Protein AF-A0A0D2GP56-F1 (afdb_monomer)

Foldseek 3Di:
DDDPPDDPALLSVLVCLVVCVVPQFQDDAAAEDLAQDDDGVLVPDDDPPAWDPAQVQVVARPVDGDPPAPDRTHHSVVVSVRSVCSCVVVVVVVRYDYSWAWPDWDADPVVRWIWIWIARNPPRDIDIDIDDSDPVLVVLLCVLAVVLVVVLVVVLVVCLVVVHAEEAEHEAALLLVDPDGSCVSNSVSRVNRVVSQVVCCVVCVVSNYHGYYDHDADDDDPVCPVVCVVCVVVSVVSDPPD

Structure (mmCIF, N/CA/C/O backbone):
data_AF-A0A0D2GP56-F1
#
_entry.id   AF-A0A0D2GP56-F1
#
loop_
_atom_site.group_PDB
_atom_site.id
_atom_site.type_symbol
_atom_site.label_atom_id
_atom_site.label_alt_id
_atom_site.label_comp_id
_atom_site.label_asym_id
_atom_site.label_entity_id
_atom_site.label_seq_id
_atom_site.pdbx_PDB_ins_code
_atom_site.Cartn_x
_atom_site.Cartn_y
_atom_site.Cartn_z
_atom_site.occupancy
_atom_site.B_iso_or_equiv
_atom_site.auth_seq_id
_atom_site.auth_comp_id
_atom_site.auth_asym_id
_atom_site.auth_atom_id
_atom_site.pdbx_PDB_model_num
ATOM 1 N N . MET A 1 1 ? 11.843 -16.436 23.671 1.00 28.09 1 MET A N 1
ATOM 2 C CA . MET A 1 1 ? 11.036 -15.350 23.069 1.00 28.09 1 MET A CA 1
ATOM 3 C C . MET A 1 1 ? 9.665 -15.404 23.720 1.00 28.09 1 MET A C 1
ATOM 5 O O . MET A 1 1 ? 9.132 -16.506 23.758 1.00 28.09 1 MET A O 1
ATOM 9 N N . PRO A 1 2 ? 9.115 -14.322 24.295 1.00 29.70 2 PRO A N 1
ATOM 10 C CA . PRO A 1 2 ? 7.799 -14.408 24.909 1.00 29.70 2 PRO A CA 1
ATOM 11 C C . PRO A 1 2 ? 6.740 -14.492 23.806 1.00 29.70 2 PRO A C 1
ATOM 13 O O . PRO A 1 2 ? 6.667 -13.637 22.922 1.00 29.70 2 PRO A O 1
ATOM 16 N N . SER A 1 3 ? 5.971 -15.575 23.844 1.00 27.36 3 SER A N 1
ATOM 17 C CA . SER A 1 3 ? 4.807 -15.851 23.011 1.00 27.36 3 SER A CA 1
ATOM 18 C C . SER A 1 3 ? 3.703 -14.849 23.337 1.00 27.36 3 SER A C 1
ATOM 20 O O . SER A 1 3 ? 2.938 -15.027 24.281 1.00 27.36 3 SER A O 1
ATOM 22 N N . HIS A 1 4 ? 3.634 -13.762 22.574 1.00 34.56 4 HIS A N 1
ATOM 23 C CA . HIS A 1 4 ? 2.462 -12.899 22.578 1.00 34.56 4 HIS A CA 1
ATOM 24 C C . HIS A 1 4 ? 1.396 -13.529 21.679 1.00 34.56 4 HIS A C 1
ATOM 26 O O . HIS A 1 4 ? 1.319 -13.219 20.491 1.00 34.56 4 HIS A O 1
ATOM 32 N N . GLU A 1 5 ? 0.568 -14.402 22.254 1.00 30.02 5 GLU A N 1
ATOM 33 C CA . GLU A 1 5 ? -0.792 -14.630 21.758 1.00 30.02 5 GLU A CA 1
ATOM 34 C C . GLU A 1 5 ? -1.580 -13.330 21.975 1.00 30.02 5 GLU A C 1
ATOM 36 O O . GLU A 1 5 ? -2.266 -13.129 22.972 1.00 30.02 5 GLU A O 1
ATOM 41 N N . GLY A 1 6 ? -1.365 -12.369 21.077 1.00 32.97 6 GLY A N 1
ATOM 42 C CA . GLY A 1 6 ? -2.080 -11.105 21.068 1.00 32.97 6 GLY A CA 1
ATOM 43 C C . GLY A 1 6 ? -3.513 -11.342 20.618 1.00 32.97 6 GLY A C 1
ATOM 44 O O . GLY A 1 6 ? -3.751 -11.593 19.442 1.00 32.97 6 GLY A O 1
ATOM 45 N N . ASP A 1 7 ? -4.425 -11.302 21.583 1.00 38.75 7 ASP A N 1
ATOM 46 C CA . ASP A 1 7 ? -5.810 -10.843 21.492 1.00 38.75 7 ASP A CA 1
ATOM 47 C C . ASP A 1 7 ? -6.376 -10.748 20.056 1.00 38.75 7 ASP A C 1
ATOM 49 O O . ASP A 1 7 ? -6.151 -9.774 19.338 1.00 38.75 7 ASP A O 1
ATOM 53 N N . ARG A 1 8 ? -7.123 -11.773 19.620 1.00 41.16 8 ARG A N 1
ATOM 54 C CA . ARG A 1 8 ? -7.714 -11.872 18.264 1.00 41.16 8 ARG A CA 1
ATOM 55 C C . ARG A 1 8 ? -8.893 -10.909 18.028 1.00 41.16 8 ARG A C 1
ATOM 57 O O . ARG A 1 8 ? -9.586 -11.020 17.019 1.00 41.16 8 ARG A O 1
ATOM 64 N N . GLY A 1 9 ? -9.143 -9.996 18.966 1.00 55.16 9 GLY A N 1
ATOM 65 C CA . GLY A 1 9 ? -10.153 -8.946 18.881 1.00 55.16 9 GLY A CA 1
ATOM 66 C C . GLY A 1 9 ? -9.618 -7.619 18.329 1.00 55.16 9 GLY A C 1
ATOM 67 O O . GLY A 1 9 ? -8.500 -7.502 17.826 1.00 55.16 9 GLY A O 1
ATOM 68 N N . TRP A 1 10 ? -10.428 -6.566 18.456 1.00 64.56 10 TRP A N 1
ATOM 69 C CA . TRP A 1 10 ? -10.090 -5.222 17.971 1.00 64.56 10 TRP A CA 1
ATOM 70 C C . TRP A 1 10 ? -8.810 -4.641 18.585 1.00 64.56 10 TRP A C 1
ATOM 72 O O . TRP A 1 10 ? -8.088 -3.920 17.896 1.00 64.56 10 TRP A O 1
ATOM 82 N N . GLY A 1 11 ? -8.482 -4.997 19.831 1.00 59.31 11 GLY A N 1
ATOM 83 C CA . GLY A 1 11 ? -7.228 -4.593 20.470 1.00 59.31 11 GLY A CA 1
ATOM 84 C C . GLY A 1 11 ? -5.990 -5.060 19.696 1.00 59.31 11 GLY A C 1
ATOM 85 O O . GLY A 1 11 ? -5.085 -4.261 19.436 1.00 59.31 11 GLY A O 1
ATOM 86 N N . GLY A 1 12 ? -5.983 -6.315 19.233 1.00 58.59 12 GLY A N 1
ATOM 87 C CA . GLY A 1 12 ? -4.917 -6.866 18.394 1.00 58.59 12 GLY A CA 1
ATOM 88 C C . GLY A 1 12 ? -4.842 -6.208 17.018 1.00 58.59 12 GLY A C 1
ATOM 89 O O . GLY A 1 12 ? -3.758 -5.800 16.592 1.00 58.59 12 GLY A O 1
ATOM 90 N N . ASN A 1 13 ? -5.986 -6.012 16.353 1.00 63.66 13 ASN A N 1
ATOM 91 C CA . ASN A 1 13 ? -6.044 -5.366 15.034 1.00 63.66 13 ASN A CA 1
ATOM 92 C C . ASN A 1 13 ? -5.519 -3.922 15.068 1.00 63.66 13 ASN A C 1
ATOM 94 O O . ASN A 1 13 ? -4.758 -3.512 14.186 1.00 63.66 13 ASN A O 1
ATOM 98 N N . LEU A 1 14 ? -5.870 -3.149 16.101 1.00 73.44 14 LEU A N 1
ATOM 99 C CA . LEU A 1 14 ? -5.406 -1.768 16.269 1.00 73.44 14 LEU A CA 1
ATOM 100 C C . LEU A 1 14 ? -3.918 -1.700 16.618 1.00 73.44 14 LEU A C 1
ATOM 102 O O . LEU A 1 14 ? -3.185 -0.875 16.061 1.00 73.44 14 LEU A O 1
ATOM 106 N N . TRP A 1 15 ? -3.452 -2.593 17.496 1.00 66.00 15 TRP A N 1
ATOM 107 C CA . TRP A 1 15 ? -2.034 -2.706 17.826 1.00 66.00 15 TRP A CA 1
ATOM 108 C C . TRP A 1 15 ? -1.200 -3.048 16.589 1.00 66.00 15 TRP A C 1
ATOM 110 O O . TRP A 1 15 ? -0.193 -2.381 16.321 1.00 66.00 15 TRP A O 1
ATOM 120 N N . TYR A 1 16 ? -1.639 -4.043 15.810 1.00 65.25 16 TYR A N 1
ATOM 121 C CA . TYR A 1 16 ? -0.946 -4.471 14.601 1.00 65.25 16 TYR A CA 1
ATOM 122 C C . TYR A 1 16 ? -0.943 -3.362 13.555 1.00 65.25 16 TYR A C 1
ATOM 124 O O . TYR A 1 16 ? 0.128 -3.004 13.077 1.00 65.25 16 TYR A O 1
ATOM 132 N N . SER A 1 17 ? -2.090 -2.732 13.285 1.00 71.12 17 SER A N 1
ATOM 133 C CA . SER A 1 17 ? -2.201 -1.620 12.330 1.00 71.12 17 SER A CA 1
ATOM 134 C C . SER A 1 17 ? -1.214 -0.496 12.657 1.00 71.12 17 SER A C 1
ATOM 136 O O . SER A 1 17 ? -0.417 -0.089 11.812 1.00 71.12 17 SER A O 1
ATOM 138 N N . ARG A 1 18 ? -1.170 -0.039 13.917 1.00 75.81 18 ARG A N 1
ATOM 139 C CA . ARG A 1 18 ? -0.240 1.019 14.346 1.00 75.81 18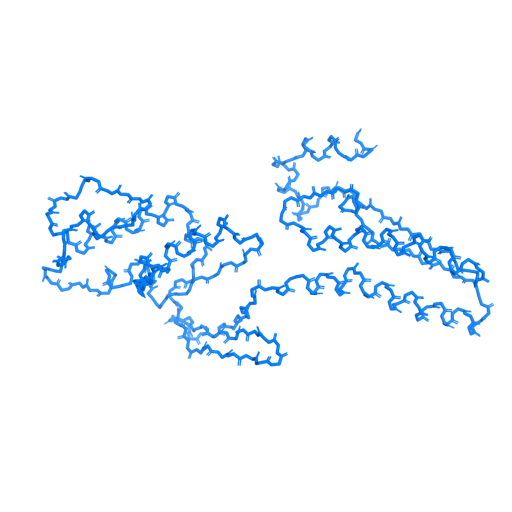 ARG A CA 1
ATOM 140 C C . ARG A 1 18 ? 1.226 0.585 14.255 1.00 75.81 18 ARG A C 1
ATOM 142 O O . ARG A 1 18 ? 2.081 1.384 13.867 1.00 75.81 18 ARG A O 1
ATOM 149 N N . ARG A 1 19 ? 1.549 -0.648 14.654 1.00 71.75 19 ARG A N 1
ATOM 150 C CA . ARG A 1 19 ? 2.929 -1.161 14.635 1.00 71.75 19 ARG A CA 1
ATOM 151 C C . ARG A 1 19 ? 3.423 -1.398 13.212 1.00 71.75 19 ARG A C 1
ATOM 153 O O . ARG A 1 19 ? 4.552 -1.016 12.913 1.00 71.75 19 ARG A O 1
ATOM 160 N N . ALA A 1 20 ? 2.591 -1.992 12.363 1.00 64.69 20 ALA A N 1
ATOM 161 C CA . ALA A 1 20 ? 2.876 -2.276 10.965 1.00 64.69 20 ALA A CA 1
ATOM 162 C C . ALA A 1 20 ? 3.120 -0.973 10.196 1.00 64.69 20 ALA A C 1
ATOM 164 O O . ALA A 1 20 ? 4.189 -0.817 9.617 1.00 64.69 20 ALA A O 1
ATOM 165 N N . LEU A 1 21 ? 2.241 0.028 10.339 1.00 66.88 21 LEU A N 1
ATOM 166 C CA . LEU A 1 21 ? 2.421 1.353 9.724 1.00 66.88 21 LEU A CA 1
ATOM 167 C C . LEU A 1 21 ? 3.707 2.075 10.164 1.00 66.88 21 LEU A C 1
ATOM 169 O O . LEU A 1 21 ? 4.235 2.904 9.428 1.00 66.88 21 LEU A O 1
ATOM 173 N N . ARG A 1 22 ? 4.227 1.790 11.366 1.00 66.06 22 ARG A N 1
ATOM 174 C CA . ARG A 1 22 ? 5.477 2.391 11.865 1.00 66.06 22 ARG A CA 1
ATOM 175 C C . ARG A 1 22 ? 6.743 1.636 11.469 1.00 66.06 22 ARG A C 1
ATOM 177 O O . ARG A 1 22 ? 7.818 2.226 11.528 1.00 66.06 22 ARG A O 1
ATOM 184 N N . ARG A 1 23 ? 6.648 0.339 11.173 1.00 61.16 23 ARG A N 1
ATOM 185 C CA . ARG A 1 23 ? 7.818 -0.541 10.998 1.00 61.16 23 ARG A CA 1
ATOM 186 C C . ARG A 1 23 ? 7.967 -1.091 9.588 1.00 61.16 23 ARG A C 1
ATOM 188 O O . ARG A 1 23 ? 9.084 -1.412 9.203 1.00 61.16 23 ARG A O 1
ATOM 195 N N . ILE A 1 24 ? 6.874 -1.190 8.840 1.00 63.06 24 ILE A N 1
ATOM 196 C CA . ILE A 1 24 ? 6.860 -1.684 7.468 1.00 63.06 24 ILE A CA 1
ATOM 197 C C . ILE A 1 24 ? 6.793 -0.467 6.550 1.00 63.06 24 ILE A C 1
ATOM 199 O O . ILE A 1 24 ? 5.785 0.235 6.476 1.00 63.06 24 ILE A O 1
ATOM 203 N N . LEU A 1 25 ? 7.911 -0.182 5.886 1.00 55.31 25 LEU A N 1
ATOM 204 C CA . LEU A 1 25 ? 7.982 0.876 4.885 1.00 55.31 25 LEU A CA 1
ATOM 205 C C . LEU A 1 25 ? 7.172 0.443 3.654 1.00 55.31 25 LEU A C 1
ATOM 207 O O . LEU A 1 25 ? 7.334 -0.677 3.187 1.00 55.31 25 LEU A O 1
ATOM 211 N N . ASN A 1 26 ? 6.353 1.346 3.103 1.00 60.09 26 ASN A N 1
ATOM 212 C CA . ASN A 1 26 ? 5.503 1.112 1.919 1.00 60.09 26 ASN A CA 1
ATOM 213 C C . ASN A 1 26 ? 4.342 0.118 2.101 1.00 60.09 26 ASN A C 1
ATOM 215 O O . ASN A 1 26 ? 3.918 -0.501 1.128 1.00 60.09 26 ASN A O 1
ATOM 219 N N . LEU A 1 27 ? 3.802 -0.010 3.314 1.00 71.19 27 LEU A N 1
ATOM 220 C CA . LEU A 1 27 ? 2.623 -0.837 3.562 1.00 71.19 27 LEU A CA 1
ATOM 221 C C . LEU A 1 27 ? 1.343 -0.174 3.031 1.00 71.19 27 LEU A C 1
ATOM 223 O O . LEU A 1 27 ? 0.993 0.932 3.446 1.00 71.19 27 LEU A O 1
ATOM 227 N N . ASP A 1 28 ? 0.627 -0.887 2.168 1.00 75.44 28 ASP A N 1
ATOM 228 C CA . ASP A 1 28 ? -0.763 -0.600 1.817 1.00 75.44 28 ASP A CA 1
ATOM 229 C C . ASP A 1 28 ? -1.660 -1.423 2.753 1.00 75.44 28 ASP A C 1
ATOM 231 O O . ASP A 1 28 ? -1.655 -2.652 2.696 1.00 75.44 28 ASP A O 1
ATOM 235 N N . LEU A 1 29 ? -2.335 -0.765 3.699 1.00 83.94 29 LEU A N 1
ATOM 236 C CA . LEU A 1 29 ? -3.087 -1.436 4.762 1.00 83.94 29 LEU A CA 1
ATOM 237 C C . LEU A 1 29 ? -4.589 -1.284 4.539 1.00 83.94 29 LEU A C 1
ATOM 239 O O . LEU A 1 29 ? -5.104 -0.167 4.490 1.00 83.94 29 LEU A O 1
ATOM 243 N N . VAL A 1 30 ? -5.294 -2.414 4.524 1.00 89.00 30 VAL A N 1
ATOM 244 C CA . VAL A 1 30 ? -6.757 -2.469 4.577 1.00 89.00 30 VAL A CA 1
ATOM 245 C C . VAL A 1 30 ? -7.181 -3.419 5.694 1.00 89.00 30 VAL A C 1
ATOM 247 O O . VAL A 1 30 ? -6.675 -4.534 5.799 1.00 89.00 30 VAL A O 1
ATOM 250 N N . VAL A 1 31 ? -8.110 -2.971 6.535 1.00 90.50 31 VAL A N 1
ATOM 251 C CA . VAL A 1 31 ? -8.706 -3.728 7.639 1.00 90.50 31 VAL A CA 1
ATOM 252 C C . VAL A 1 31 ? -10.192 -3.899 7.351 1.00 90.50 31 VAL A C 1
ATOM 254 O O . VAL A 1 31 ? -10.900 -2.909 7.181 1.00 90.50 31 VAL A O 1
ATOM 257 N N . TYR A 1 32 ? -10.668 -5.139 7.314 1.00 92.25 32 TYR A N 1
ATOM 258 C CA . TYR A 1 32 ? -12.077 -5.468 7.097 1.00 92.25 32 TYR A CA 1
ATOM 259 C C . TYR A 1 32 ? -12.765 -5.835 8.413 1.00 92.25 32 TYR A C 1
ATOM 261 O O . TYR A 1 32 ? -12.191 -6.562 9.223 1.00 92.25 32 TYR A O 1
ATOM 269 N N . ASP A 1 33 ? -13.998 -5.369 8.608 1.00 93.06 33 ASP A N 1
ATOM 270 C CA . ASP A 1 33 ? -14.884 -5.842 9.677 1.00 93.06 33 ASP A CA 1
ATOM 271 C C . ASP A 1 33 ? -16.340 -5.854 9.192 1.00 93.06 33 ASP A C 1
ATOM 273 O O . ASP A 1 33 ? -16.791 -4.919 8.523 1.00 93.06 33 ASP A O 1
ATOM 277 N N . LYS A 1 34 ? -17.085 -6.911 9.544 1.00 94.94 34 LYS A N 1
ATOM 278 C CA . LYS A 1 34 ? -18.502 -7.070 9.178 1.00 94.94 34 LYS A CA 1
ATOM 279 C C . LYS A 1 34 ? -19.386 -5.996 9.818 1.00 94.94 34 LYS A C 1
ATOM 281 O O . LYS A 1 34 ? -20.452 -5.691 9.288 1.00 94.94 34 LYS A O 1
ATOM 286 N N . ASN A 1 35 ? -18.971 -5.460 10.963 1.00 93.81 35 ASN A N 1
ATOM 287 C CA . ASN A 1 35 ? -19.721 -4.472 11.715 1.00 93.81 35 ASN A CA 1
ATOM 288 C C . ASN A 1 35 ? -19.610 -3.102 11.035 1.00 93.81 35 ASN A C 1
ATOM 290 O O . ASN A 1 35 ? -18.552 -2.761 10.503 1.00 93.81 35 ASN A O 1
ATOM 294 N N . PRO A 1 36 ? -20.673 -2.280 11.057 1.00 94.06 36 PRO A N 1
ATOM 295 C CA . PRO A 1 36 ? -20.647 -0.945 10.458 1.00 94.06 36 PRO A CA 1
ATOM 296 C C . PRO A 1 36 ? -19.831 0.065 11.283 1.00 94.06 36 PRO A C 1
ATOM 298 O O . PRO A 1 36 ? -19.614 1.192 10.840 1.00 94.06 36 PRO A O 1
ATOM 301 N N . GLU A 1 37 ? -19.380 -0.319 12.479 1.00 93.06 37 GLU A N 1
ATOM 302 C CA . GLU A 1 37 ? -18.617 0.520 13.397 1.00 93.06 37 GLU A CA 1
ATOM 303 C C . GLU A 1 37 ? -17.510 -0.294 14.087 1.00 93.06 37 GLU A C 1
ATOM 305 O O . GLU A 1 37 ? -17.586 -1.519 14.190 1.00 93.06 37 GLU A O 1
ATOM 310 N N . VAL A 1 38 ? -16.469 0.397 14.552 1.00 91.31 38 VAL A N 1
ATOM 311 C CA . VAL A 1 38 ? -15.352 -0.198 15.287 1.00 91.31 38 VAL A CA 1
ATOM 312 C C . VAL A 1 38 ? -15.802 -0.718 16.652 1.00 91.31 38 VAL A C 1
ATOM 314 O O . VAL A 1 38 ? -16.701 -0.150 17.270 1.00 91.31 38 VAL A O 1
ATOM 317 N N . GLY A 1 39 ? -15.140 -1.766 17.151 1.00 86.38 39 GLY A N 1
ATOM 318 C CA . GLY A 1 39 ? -15.316 -2.257 18.525 1.00 86.38 39 GLY A CA 1
ATOM 319 C C . GLY A 1 39 ? -15.510 -3.766 18.661 1.00 86.38 39 GLY A C 1
ATOM 320 O O . GLY A 1 39 ? -15.274 -4.308 19.741 1.00 86.38 39 GLY A O 1
ATOM 321 N N . GLY A 1 40 ? -15.903 -4.458 17.587 1.00 88.81 40 GLY A N 1
ATOM 322 C CA . GLY A 1 40 ? -16.028 -5.922 17.540 1.00 88.81 40 GLY A CA 1
ATOM 323 C C . GLY A 1 40 ? -16.924 -6.463 18.639 1.00 88.81 40 GLY A C 1
ATOM 324 O O . GLY A 1 40 ? -18.093 -6.111 18.703 1.00 88.81 40 GLY A O 1
ATOM 325 N N . THR A 1 41 ? -16.377 -7.262 19.553 1.00 86.88 41 THR A N 1
ATOM 326 C CA . THR A 1 41 ? -17.110 -7.778 20.720 1.00 86.88 41 THR A CA 1
ATOM 327 C C . THR A 1 41 ? -17.806 -6.670 21.514 1.00 86.88 41 THR A C 1
ATOM 329 O O . THR A 1 41 ? -18.958 -6.834 21.907 1.00 86.88 41 THR A O 1
ATOM 332 N N . TRP A 1 42 ? -17.151 -5.520 21.698 1.00 91.12 42 TRP A N 1
ATOM 333 C CA . TRP A 1 42 ? -17.718 -4.360 22.397 1.00 91.12 42 TRP A CA 1
ATOM 334 C C . TRP A 1 42 ? -18.676 -3.546 21.528 1.00 91.12 42 TRP A C 1
ATOM 336 O O . TRP A 1 42 ? -19.356 -2.656 22.029 1.00 91.12 42 TRP A O 1
ATOM 346 N N . TYR A 1 43 ? -18.755 -3.833 20.229 1.00 90.44 43 TYR A N 1
ATOM 347 C CA . TYR A 1 43 ? -19.813 -3.345 19.351 1.00 90.44 43 TYR A CA 1
ATOM 348 C C . TYR A 1 43 ? -21.035 -4.284 19.341 1.00 90.44 43 TYR A C 1
ATOM 350 O O . TYR A 1 43 ? -22.167 -3.813 19.400 1.00 90.44 43 TYR A O 1
ATOM 358 N N . GLU A 1 44 ? -20.817 -5.599 19.289 1.00 90.44 44 GLU A N 1
ATOM 359 C CA . GLU A 1 44 ? -21.882 -6.600 19.134 1.00 90.44 44 GLU A CA 1
ATOM 360 C C . GLU A 1 44 ? -22.654 -6.863 20.433 1.00 90.44 44 GLU A C 1
ATOM 362 O O . GLU A 1 44 ? -23.875 -7.017 20.410 1.00 90.44 44 GLU A O 1
ATOM 367 N N . ASN A 1 45 ? -21.974 -6.893 21.581 1.00 89.69 45 ASN A N 1
ATOM 368 C CA . ASN A 1 45 ? -22.625 -7.217 22.847 1.00 89.69 45 ASN A CA 1
ATOM 369 C C . ASN A 1 45 ? -23.319 -5.986 23.442 1.00 89.69 45 ASN A C 1
ATOM 371 O O . ASN A 1 45 ? -22.679 -4.988 23.773 1.00 89.69 45 ASN A O 1
ATOM 375 N N . ARG A 1 46 ? -24.648 -6.065 23.563 1.00 90.19 46 ARG A N 1
ATOM 376 C CA . ARG A 1 46 ? -25.530 -4.998 24.078 1.00 90.19 46 ARG A CA 1
ATOM 377 C C . ARG A 1 46 ? -26.480 -5.475 25.177 1.00 90.19 46 ARG A C 1
ATOM 379 O O . ARG A 1 46 ? -27.456 -4.798 25.487 1.00 90.19 46 ARG A O 1
ATOM 386 N N . TYR A 1 47 ? -26.239 -6.660 25.737 1.00 90.19 47 TYR A N 1
ATOM 387 C CA . TYR A 1 47 ? -27.065 -7.167 26.827 1.00 90.19 47 TYR A CA 1
ATOM 388 C C . TYR A 1 47 ? -26.806 -6.367 28.119 1.00 90.19 47 TYR A C 1
ATOM 390 O O . TYR A 1 47 ? -25.683 -5.909 28.335 1.00 90.19 47 TYR A O 1
ATOM 398 N N . PRO A 1 48 ? -27.813 -6.184 28.992 1.00 93.75 48 PRO A N 1
ATOM 399 C CA . PRO A 1 48 ? -27.649 -5.406 30.217 1.00 93.75 48 PRO A CA 1
ATOM 400 C C . PRO A 1 48 ? -26.531 -5.943 31.121 1.00 93.75 48 PRO A C 1
ATOM 402 O O . PRO A 1 48 ? -26.459 -7.144 31.374 1.00 93.75 48 PRO A O 1
ATOM 405 N N . GLY A 1 49 ? -25.687 -5.045 31.638 1.00 90.00 49 GLY A N 1
ATOM 406 C CA . GLY A 1 49 ? -24.617 -5.384 32.586 1.00 90.00 49 GLY A CA 1
ATOM 407 C C . GLY A 1 49 ? -23.325 -5.912 31.957 1.00 90.00 49 GLY A C 1
ATOM 408 O O . GLY A 1 49 ? -22.465 -6.407 32.681 1.00 90.00 49 GLY A O 1
ATOM 409 N N . VAL A 1 50 ? -23.169 -5.821 30.634 1.00 92.88 50 VAL A N 1
ATOM 410 C CA . VAL A 1 50 ? -21.920 -6.183 29.955 1.00 92.88 50 VAL A CA 1
ATOM 411 C C . VAL A 1 50 ? -20.746 -5.311 30.439 1.00 92.88 50 VAL A C 1
ATOM 413 O O . VAL A 1 50 ? -20.802 -4.082 30.423 1.00 92.88 50 VAL A O 1
ATOM 416 N N . ALA A 1 51 ? -19.674 -5.964 30.884 1.00 92.12 51 ALA A N 1
ATOM 417 C CA . ALA A 1 51 ? -18.460 -5.338 31.401 1.00 92.12 51 ALA A CA 1
ATOM 418 C C . ALA A 1 51 ? -17.257 -6.271 31.195 1.00 92.12 51 ALA A C 1
ATOM 420 O O . ALA A 1 51 ? -17.433 -7.456 30.897 1.00 92.12 51 ALA A O 1
ATOM 421 N N . CYS A 1 52 ? -16.036 -5.751 31.340 1.00 86.75 52 CYS A N 1
ATOM 422 C CA . CYS A 1 52 ? -14.848 -6.604 31.394 1.00 86.75 52 CYS A CA 1
ATOM 423 C C . CYS A 1 52 ? -14.786 -7.397 32.710 1.00 86.75 52 CYS A C 1
ATOM 425 O O . CYS A 1 52 ? -15.311 -6.975 33.736 1.00 86.75 52 CYS A O 1
ATOM 427 N N . ASP A 1 53 ? -14.121 -8.547 32.681 1.00 88.19 53 ASP A N 1
ATOM 428 C CA . ASP A 1 53 ? -13.949 -9.462 33.817 1.00 88.19 53 ASP A CA 1
ATOM 429 C C . ASP A 1 53 ? -12.583 -9.324 34.513 1.00 88.19 53 ASP A C 1
ATOM 431 O O . ASP A 1 53 ? -12.350 -9.904 35.573 1.00 88.19 53 ASP A O 1
ATOM 435 N N . ILE A 1 54 ? -11.686 -8.517 33.945 1.00 84.19 54 ILE A N 1
ATOM 436 C CA . ILE A 1 54 ? -10.407 -8.128 34.540 1.00 84.19 54 ILE A CA 1
ATOM 437 C C . ILE A 1 54 ? -10.392 -6.619 34.828 1.00 84.19 54 ILE A C 1
ATOM 439 O O . ILE A 1 54 ? -11.193 -5.881 34.246 1.00 84.19 54 ILE A O 1
ATOM 443 N N . PRO A 1 55 ? -9.482 -6.123 35.689 1.00 90.12 55 PRO A N 1
ATOM 444 C CA . PRO A 1 55 ? -9.402 -4.696 35.974 1.00 90.12 55 PRO A CA 1
ATOM 445 C C . PRO A 1 55 ? -9.208 -3.885 34.684 1.00 90.12 55 PRO A C 1
ATOM 447 O O . PRO A 1 55 ? -8.298 -4.167 33.904 1.00 90.12 55 PRO A O 1
ATOM 450 N N . ALA A 1 56 ? -9.999 -2.833 34.473 1.00 89.25 56 ALA A N 1
ATOM 451 C CA . ALA A 1 56 ? -9.954 -2.024 33.248 1.00 89.25 56 ALA A CA 1
ATOM 452 C C . ALA A 1 56 ? -8.548 -1.450 32.958 1.00 89.25 56 ALA A C 1
ATOM 454 O O . ALA A 1 56 ? -8.113 -1.342 31.815 1.00 89.25 56 ALA A O 1
ATOM 455 N N . HIS A 1 57 ? -7.774 -1.205 34.019 1.00 87.94 57 HIS A N 1
ATOM 456 C CA . HIS A 1 57 ? -6.387 -0.739 33.980 1.00 87.94 57 HIS A CA 1
ATOM 457 C C . HIS A 1 57 ? -5.411 -1.732 33.322 1.00 87.94 57 HIS A C 1
ATOM 459 O O . HIS A 1 57 ? -4.308 -1.344 32.933 1.00 87.94 57 HIS A O 1
ATOM 465 N N . VAL A 1 58 ? -5.792 -3.004 33.191 1.00 87.00 58 VAL A N 1
ATOM 466 C CA . VAL A 1 58 ? -5.035 -4.023 32.447 1.00 87.00 58 VAL A CA 1
ATOM 467 C C . VAL A 1 58 ? -5.761 -4.492 31.182 1.00 87.00 58 VAL A C 1
ATOM 469 O O . VAL A 1 58 ? -5.137 -5.121 30.335 1.00 87.00 58 VAL A O 1
ATOM 472 N N . TYR A 1 59 ? -7.033 -4.122 30.999 1.00 85.19 59 TYR A N 1
ATOM 473 C CA . TYR A 1 59 ? -7.822 -4.366 29.785 1.00 85.19 59 TYR A CA 1
ATOM 474 C C . TYR A 1 59 ? -7.681 -3.227 28.756 1.00 85.19 59 TYR A C 1
ATOM 476 O O . TYR A 1 59 ? -8.641 -2.756 28.152 1.00 85.19 59 TYR A O 1
ATOM 484 N N . GLN A 1 60 ? -6.462 -2.730 28.575 1.00 87.44 60 GLN A N 1
ATOM 485 C CA . GLN A 1 60 ? -6.185 -1.569 27.735 1.00 87.44 60 GLN A CA 1
ATOM 486 C C . GLN A 1 60 ? -4.925 -1.770 26.903 1.00 87.44 60 GLN A C 1
ATOM 488 O O . GLN A 1 60 ? -4.064 -2.594 27.216 1.00 87.44 60 GLN A O 1
ATOM 493 N N . ALA A 1 61 ? -4.786 -0.999 25.829 1.00 84.62 61 ALA A N 1
ATOM 494 C CA . ALA A 1 61 ? -3.590 -1.029 25.011 1.00 84.62 61 ALA A CA 1
ATOM 495 C C . ALA A 1 61 ? -2.382 -0.525 25.813 1.00 84.62 61 ALA A C 1
ATOM 497 O O . ALA A 1 61 ? -2.357 0.604 26.298 1.00 84.62 61 ALA A O 1
ATOM 498 N N . SER A 1 62 ? -1.317 -1.327 25.860 1.00 83.56 62 SER A N 1
ATOM 499 C CA . SER A 1 62 ? -0.077 -0.991 26.579 1.00 83.56 62 SER A CA 1
ATOM 500 C C . SER A 1 62 ? 0.612 0.293 26.099 1.00 83.56 62 SER A C 1
ATOM 502 O O . SER A 1 62 ? 1.452 0.846 26.803 1.00 83.56 62 SER A O 1
ATOM 504 N N . PHE A 1 63 ? 0.277 0.773 24.899 1.00 83.81 63 PHE A N 1
ATOM 505 C CA . PHE A 1 63 ? 0.805 2.014 24.330 1.00 83.81 63 PHE A CA 1
ATOM 506 C C . PHE A 1 63 ? -0.122 3.224 24.503 1.00 83.81 63 PHE A C 1
ATOM 508 O O . PHE A 1 63 ? 0.265 4.320 24.103 1.00 83.81 63 PHE A O 1
ATOM 515 N N . GLU A 1 64 ? -1.332 3.028 25.024 1.00 89.12 64 GLU A N 1
ATOM 516 C CA . GLU A 1 64 ? -2.322 4.081 25.244 1.00 89.12 64 GLU A CA 1
ATOM 517 C C . GLU A 1 64 ? -3.070 3.821 26.563 1.00 89.12 64 GLU A C 1
ATOM 519 O O . GLU A 1 64 ? -4.247 3.461 26.548 1.00 89.12 64 GLU A O 1
ATOM 524 N N . PRO A 1 65 ? -2.390 3.930 27.715 1.00 90.38 65 PRO A N 1
ATOM 525 C CA . PRO A 1 65 ? -3.038 3.734 29.002 1.00 90.38 65 PRO A CA 1
ATOM 526 C C . PRO A 1 65 ? -4.071 4.839 29.264 1.00 90.38 65 PRO A C 1
ATOM 528 O O . PRO A 1 65 ? -3.815 6.021 29.041 1.00 90.38 65 PRO A O 1
ATOM 531 N N . ASN A 1 66 ? -5.222 4.440 29.783 1.00 91.00 66 ASN A N 1
ATOM 532 C CA . ASN A 1 66 ? -6.281 5.276 30.313 1.00 91.00 66 ASN A CA 1
ATOM 533 C C . ASN A 1 66 ? -6.293 5.155 31.847 1.00 91.00 66 ASN A C 1
ATOM 535 O O . ASN A 1 66 ? -6.392 4.060 32.401 1.00 91.00 66 ASN A O 1
ATOM 539 N N . SER A 1 67 ? -6.164 6.287 32.537 1.00 90.81 67 SER A N 1
ATOM 540 C CA . SER A 1 67 ? -6.239 6.384 34.002 1.00 90.81 67 SER A CA 1
ATOM 541 C C . SER A 1 67 ? -7.626 6.772 34.510 1.00 90.81 67 SER A C 1
ATOM 543 O O . SER A 1 67 ? -7.834 6.838 35.715 1.00 90.81 67 SER A O 1
ATOM 545 N N . ASN A 1 68 ? -8.555 7.080 33.605 1.00 93.31 68 ASN A N 1
ATOM 546 C CA . ASN A 1 68 ? -9.843 7.689 33.926 1.00 93.31 68 ASN A CA 1
ATOM 547 C C . ASN A 1 68 ? -10.999 6.688 33.820 1.00 93.31 68 ASN A C 1
ATOM 549 O O . ASN A 1 68 ? -12.120 7.092 33.526 1.00 93.31 68 ASN A O 1
ATOM 553 N N . TRP A 1 69 ? -10.724 5.395 34.019 1.00 95.12 69 TRP A N 1
ATOM 554 C CA . TRP A 1 69 ? -11.770 4.378 34.056 1.00 95.12 69 TRP A CA 1
ATOM 555 C C . TRP A 1 69 ? -12.750 4.671 35.195 1.00 95.12 69 TRP A C 1
ATOM 557 O O . TRP A 1 69 ? -12.337 4.855 36.342 1.00 95.12 69 TRP A O 1
ATOM 567 N N . SER A 1 70 ? -14.043 4.705 34.887 1.00 95.31 70 SER A N 1
ATOM 568 C CA . SER A 1 70 ? -15.100 5.059 35.837 1.00 95.31 70 SER A CA 1
ATOM 569 C C . SER A 1 70 ? -15.306 3.996 36.918 1.00 95.31 70 SER A C 1
ATOM 571 O O . SER A 1 70 ? -15.739 4.308 38.029 1.00 95.31 70 SER A O 1
ATOM 573 N N . GLN A 1 71 ? -14.979 2.739 36.602 1.00 92.88 71 GLN A N 1
ATOM 574 C CA . GLN A 1 71 ? -15.100 1.588 37.490 1.00 92.88 71 GLN A CA 1
ATOM 575 C C . GLN A 1 71 ? -13.907 0.639 37.349 1.00 92.88 71 GLN A C 1
ATOM 577 O O . GLN A 1 71 ? -13.173 0.656 36.361 1.00 92.88 71 GLN A O 1
ATOM 582 N N . PHE A 1 72 ? -13.730 -0.228 38.350 1.00 91.25 72 PHE A N 1
ATOM 583 C CA . PHE A 1 72 ? -12.693 -1.260 38.320 1.00 91.25 72 PHE A CA 1
ATOM 584 C C . PHE A 1 72 ? -12.926 -2.265 37.181 1.00 91.25 72 PHE A C 1
ATOM 586 O O . PHE A 1 72 ? -11.976 -2.622 36.488 1.00 91.25 72 PHE A O 1
ATOM 593 N N . TYR A 1 73 ? -14.187 -2.644 36.954 1.00 93.06 73 TYR A N 1
ATOM 594 C CA . TYR A 1 73 ? -14.652 -3.410 35.799 1.00 93.06 73 TYR A CA 1
ATOM 595 C C . TYR A 1 73 ? -15.465 -2.473 34.901 1.00 93.06 73 TYR A C 1
ATOM 597 O O . TYR A 1 73 ? -16.600 -2.130 35.226 1.00 93.06 73 TYR A O 1
ATOM 605 N N . ALA A 1 74 ? -14.855 -1.988 33.821 1.00 93.25 74 ALA A N 1
ATOM 606 C CA . ALA A 1 74 ? -15.474 -1.008 32.934 1.00 93.25 74 ALA A CA 1
ATOM 607 C C . ALA A 1 74 ? -16.572 -1.647 32.067 1.00 93.25 74 ALA A C 1
ATOM 609 O O . ALA A 1 74 ? -16.475 -2.815 31.679 1.00 93.25 74 ALA A O 1
ATOM 610 N N . SER A 1 75 ? -17.610 -0.868 31.758 1.00 94.56 75 SER A N 1
ATOM 611 C CA . SER A 1 75 ? -18.737 -1.298 30.920 1.00 94.56 75 SER A CA 1
ATOM 612 C C . SER A 1 75 ? -18.361 -1.400 29.439 1.00 94.56 75 SER A C 1
ATOM 614 O O . SER A 1 75 ? -17.326 -0.880 29.007 1.00 94.56 75 SER A O 1
ATOM 616 N N . GLU A 1 76 ? -19.226 -2.017 28.623 1.00 93.50 76 GLU A N 1
ATOM 617 C CA . GLU A 1 76 ? -19.013 -2.051 27.170 1.00 93.50 76 GLU A CA 1
ATOM 618 C C . GLU A 1 76 ? -18.923 -0.662 26.561 1.00 93.50 76 GLU A C 1
ATOM 620 O O . GLU A 1 76 ? -18.098 -0.452 25.680 1.00 93.50 76 GLU A O 1
ATOM 625 N N . ALA A 1 77 ? -19.755 0.274 27.021 1.00 93.38 77 ALA A N 1
ATOM 626 C CA . ALA A 1 77 ? -19.837 1.611 26.458 1.00 93.38 77 ALA A CA 1
ATOM 627 C C . ALA A 1 77 ? -18.522 2.363 26.674 1.00 93.38 77 ALA A C 1
ATOM 629 O O . ALA A 1 77 ? -18.012 3.009 25.758 1.00 93.38 77 ALA A O 1
ATOM 630 N N . GLU A 1 78 ? -17.945 2.226 27.868 1.00 95.12 78 GLU A N 1
ATOM 631 C CA . GLU A 1 78 ? -16.685 2.868 28.221 1.00 95.12 78 GLU A CA 1
ATOM 632 C C . GLU A 1 78 ? -15.502 2.248 27.466 1.00 95.12 78 GLU A C 1
ATOM 634 O O . GLU A 1 78 ? -14.673 2.962 26.900 1.00 95.12 78 GLU A O 1
ATOM 639 N N . ILE A 1 79 ? -15.452 0.915 27.377 1.00 92.62 79 ILE A N 1
ATOM 640 C CA . ILE A 1 79 ? -14.403 0.207 26.632 1.00 92.62 79 ILE A CA 1
ATOM 641 C C . ILE A 1 79 ? -14.513 0.477 25.126 1.00 92.62 79 ILE A C 1
ATOM 643 O O . ILE A 1 79 ? -13.504 0.674 24.444 1.00 92.62 79 ILE A O 1
ATOM 647 N N . LEU A 1 80 ? -15.732 0.506 24.589 1.00 92.88 80 LEU A N 1
ATOM 648 C CA . LEU A 1 80 ? -15.986 0.842 23.195 1.00 92.88 80 LEU A CA 1
ATOM 649 C C . LEU A 1 80 ? -15.497 2.255 22.876 1.00 92.88 80 LEU A C 1
ATOM 651 O O . LEU A 1 80 ? -14.842 2.443 21.848 1.00 92.88 80 LEU A O 1
ATOM 655 N N . GLU A 1 81 ? -15.779 3.231 23.744 1.00 94.88 81 GLU A N 1
ATOM 656 C CA . GLU A 1 81 ? -15.278 4.590 23.537 1.00 94.88 81 GLU A CA 1
ATOM 657 C C . GLU A 1 81 ? -13.761 4.685 23.636 1.00 94.88 81 GLU A C 1
ATOM 659 O O . GLU A 1 81 ? -13.128 5.352 22.820 1.00 94.88 81 GLU A O 1
ATOM 664 N N . TYR A 1 82 ? -13.141 3.952 24.557 1.00 93.94 82 TYR A N 1
ATOM 665 C CA . TYR A 1 82 ? -11.686 3.875 24.622 1.00 93.94 82 TYR A CA 1
ATOM 666 C C . TYR A 1 82 ? -11.068 3.434 23.278 1.00 93.94 82 TYR A C 1
ATOM 668 O O . TYR A 1 82 ? -10.154 4.085 22.755 1.00 93.94 82 TYR A O 1
ATOM 676 N N . TRP A 1 83 ? -11.604 2.378 22.656 1.00 91.31 83 TRP A N 1
ATOM 677 C CA . TRP A 1 83 ? -11.113 1.905 21.357 1.00 91.31 83 TRP A CA 1
ATOM 678 C C . TRP A 1 83 ? -11.411 2.876 20.211 1.00 91.31 83 TRP A C 1
ATOM 680 O O . TRP A 1 83 ? -10.542 3.100 19.361 1.00 91.31 83 TRP A O 1
ATOM 690 N N . LYS A 1 84 ? -12.596 3.498 20.190 1.00 93.56 84 LYS A N 1
ATOM 691 C CA . LYS A 1 84 ? -12.931 4.560 19.225 1.00 93.56 84 LYS A CA 1
ATOM 692 C C . LYS A 1 84 ? -11.987 5.753 19.344 1.00 93.56 84 LYS A C 1
ATOM 694 O O . LYS A 1 84 ? -11.502 6.248 18.324 1.00 93.56 84 LYS A O 1
ATOM 699 N N . GLY A 1 85 ? -11.654 6.153 20.569 1.00 93.62 85 GLY A N 1
ATOM 700 C CA . GLY A 1 85 ? -10.682 7.200 20.862 1.00 93.62 85 GLY A CA 1
ATOM 701 C C . GLY A 1 85 ? -9.307 6.899 20.267 1.00 93.62 85 GLY A C 1
ATOM 702 O O . GLY A 1 85 ? -8.711 7.766 19.629 1.00 93.62 85 GLY A O 1
ATOM 703 N N . ILE A 1 86 ? -8.826 5.656 20.372 1.00 92.88 86 ILE A N 1
ATOM 704 C CA . ILE A 1 86 ? -7.571 5.220 19.731 1.00 92.88 86 ILE A CA 1
ATOM 705 C C . ILE A 1 86 ? -7.661 5.327 18.206 1.00 92.88 86 ILE A C 1
ATOM 707 O O . ILE A 1 86 ? -6.749 5.863 17.570 1.00 92.88 86 ILE A O 1
ATOM 711 N N . VAL A 1 87 ? -8.749 4.833 17.607 1.00 92.50 87 VAL A N 1
ATOM 712 C CA . VAL A 1 87 ? -8.959 4.892 16.151 1.00 92.50 87 VAL A CA 1
ATOM 713 C C . VAL A 1 87 ? -8.920 6.331 15.646 1.00 92.50 87 VAL A C 1
ATOM 715 O O . VAL A 1 87 ? -8.260 6.599 14.639 1.00 92.50 87 VAL A O 1
ATOM 718 N N . ALA A 1 88 ? -9.585 7.247 16.351 1.00 93.31 88 ALA A N 1
ATOM 719 C CA . ALA A 1 88 ? -9.601 8.666 16.024 1.00 93.31 88 ALA A CA 1
ATOM 720 C C . ALA A 1 88 ? -8.220 9.312 16.223 1.00 93.31 88 ALA A C 1
ATOM 722 O O . ALA A 1 88 ? -7.694 9.936 15.304 1.00 93.31 88 ALA A O 1
ATOM 723 N N . LYS A 1 89 ? -7.587 9.103 17.386 1.00 92.50 89 LYS A N 1
ATOM 724 C CA . LYS A 1 89 ? -6.293 9.704 17.755 1.00 92.50 89 LYS A CA 1
ATOM 725 C C . LYS A 1 89 ? -5.180 9.375 16.761 1.00 92.50 89 LYS A C 1
ATOM 727 O O . LYS A 1 89 ? -4.336 10.221 16.476 1.00 92.50 89 LYS A O 1
ATOM 732 N N . TYR A 1 90 ? -5.157 8.144 16.257 1.00 87.44 90 TYR A N 1
ATOM 733 C CA . TYR A 1 90 ? -4.137 7.680 15.315 1.00 87.44 90 TYR A CA 1
ATOM 734 C C . TYR A 1 90 ? -4.592 7.723 13.850 1.00 87.44 90 TYR A C 1
ATOM 736 O O . TYR A 1 90 ? -3.852 7.260 12.979 1.00 87.44 90 TYR A O 1
ATOM 744 N N . ASP A 1 91 ? -5.777 8.281 13.577 1.00 89.12 91 ASP A N 1
ATOM 745 C CA . ASP A 1 91 ? -6.372 8.378 12.242 1.00 89.12 91 ASP A CA 1
ATOM 746 C C . ASP A 1 91 ? -6.301 7.025 11.503 1.00 89.12 91 ASP A C 1
ATOM 748 O O . ASP A 1 91 ? -5.731 6.885 10.415 1.00 89.12 91 ASP A O 1
ATOM 752 N N . LEU A 1 92 ? -6.791 5.979 12.182 1.00 89.88 92 LEU A N 1
ATOM 753 C CA . LEU A 1 92 ? -6.781 4.597 11.685 1.00 89.88 92 LEU A CA 1
ATOM 754 C C . LEU A 1 92 ? -8.026 4.272 10.857 1.00 89.88 92 LEU A C 1
ATOM 756 O O . LEU A 1 92 ? -8.004 3.329 10.068 1.00 89.88 92 LEU A O 1
ATOM 760 N N . ARG A 1 93 ? -9.094 5.069 10.995 1.00 91.75 93 ARG A N 1
ATOM 761 C CA . ARG A 1 93 ? -10.382 4.846 10.318 1.00 91.75 93 ARG A CA 1
ATOM 762 C C . ARG A 1 93 ? -10.243 4.790 8.795 1.00 91.75 93 ARG A C 1
ATOM 764 O O . ARG A 1 93 ? -10.947 4.016 8.161 1.00 91.75 93 ARG A O 1
ATOM 771 N N . ARG A 1 94 ? -9.303 5.540 8.211 1.00 89.31 94 ARG A N 1
ATOM 772 C CA . ARG A 1 94 ? -9.022 5.543 6.761 1.00 89.31 94 ARG A CA 1
ATOM 773 C C . ARG A 1 94 ? -8.564 4.197 6.191 1.00 89.31 94 ARG A C 1
ATOM 775 O O . ARG A 1 94 ? -8.696 3.986 4.993 1.00 89.31 94 ARG A O 1
ATOM 782 N N . TYR A 1 95 ? -8.024 3.311 7.027 1.00 89.50 95 TYR A N 1
ATOM 783 C CA . TYR A 1 95 ? -7.588 1.976 6.610 1.00 89.50 95 TYR A CA 1
ATOM 784 C C . TYR A 1 95 ? -8.700 0.936 6.772 1.00 89.50 95 TYR A C 1
ATOM 786 O O . TYR A 1 95 ? -8.505 -0.223 6.427 1.00 89.50 95 TYR A O 1
ATOM 794 N N . MET A 1 96 ? -9.855 1.318 7.323 1.00 92.00 96 MET A N 1
ATOM 795 C CA . MET A 1 96 ? -10.919 0.389 7.685 1.00 92.00 96 MET A CA 1
ATOM 796 C C . MET A 1 96 ? -12.039 0.404 6.650 1.00 92.00 96 MET A C 1
ATOM 798 O O . MET A 1 96 ? -12.621 1.444 6.341 1.00 92.00 96 MET A O 1
ATOM 802 N N . LYS A 1 97 ? -12.382 -0.782 6.164 1.00 93.19 97 LYS A N 1
ATOM 803 C CA . LYS A 1 97 ? -13.571 -1.075 5.371 1.00 93.19 97 LYS A CA 1
ATOM 804 C C . LYS A 1 97 ? -14.565 -1.780 6.287 1.00 93.19 97 LYS A C 1
ATOM 806 O O . LYS A 1 97 ? -14.517 -2.993 6.473 1.00 93.19 97 LYS A O 1
ATOM 811 N N . LEU A 1 98 ? -15.405 -0.974 6.927 1.00 94.56 98 LEU A N 1
ATOM 812 C CA . LEU A 1 98 ? -16.462 -1.443 7.822 1.00 94.56 98 LEU A CA 1
ATOM 813 C C . LEU A 1 98 ? -17.698 -1.862 7.026 1.00 94.56 98 LEU A C 1
ATOM 815 O O . LEU A 1 98 ? -17.882 -1.437 5.884 1.00 94.56 98 LEU A O 1
ATOM 819 N N . GLY A 1 99 ? -18.541 -2.698 7.626 1.00 95.19 99 GLY A N 1
ATOM 820 C CA . GLY A 1 99 ? -19.672 -3.306 6.929 1.00 95.19 99 GLY A CA 1
ATOM 821 C C . GLY A 1 99 ? -19.238 -4.268 5.823 1.00 95.19 99 GLY A C 1
ATOM 822 O O . GLY A 1 99 ? -19.979 -4.438 4.866 1.00 95.19 99 GLY A O 1
ATOM 823 N N . HIS A 1 100 ? -18.037 -4.843 5.915 1.00 95.94 100 HIS A N 1
ATOM 824 C CA . HIS A 1 100 ? -17.484 -5.768 4.929 1.00 95.94 100 HIS A CA 1
ATOM 825 C C . HIS A 1 100 ? -17.038 -7.055 5.620 1.00 95.94 100 HIS A C 1
ATOM 827 O O . HIS A 1 100 ? -16.125 -7.059 6.449 1.00 95.94 100 HIS A O 1
ATOM 833 N N . LYS A 1 101 ? -17.667 -8.173 5.272 1.00 95.06 101 LYS A N 1
ATOM 834 C CA . LYS A 1 101 ? -17.350 -9.483 5.834 1.00 95.06 101 LYS A CA 1
ATOM 835 C C . LYS A 1 101 ? -16.337 -10.194 4.945 1.00 95.06 101 LYS A C 1
ATOM 837 O O . LYS A 1 101 ? -16.610 -10.435 3.777 1.00 95.06 101 LYS A O 1
ATOM 842 N N . VAL A 1 102 ? -15.192 -10.594 5.495 1.00 94.88 102 VAL A N 1
ATOM 843 C CA . VAL A 1 102 ? -14.273 -11.493 4.778 1.00 94.88 102 VAL A CA 1
ATOM 844 C C . VAL A 1 102 ? -14.944 -12.860 4.621 1.00 94.88 102 VAL A C 1
ATOM 846 O O . VAL A 1 102 ? -15.321 -13.483 5.614 1.00 94.88 102 VAL A O 1
ATOM 849 N N . VAL A 1 103 ? -15.106 -13.305 3.376 1.00 96.81 103 VAL A N 1
ATOM 850 C CA . VAL A 1 103 ? -15.778 -14.568 3.017 1.00 96.81 103 VAL A CA 1
ATOM 851 C C . VAL A 1 103 ? -14.804 -15.632 2.519 1.00 96.81 103 VAL A C 1
ATOM 853 O O . VAL A 1 103 ? -15.096 -16.820 2.614 1.00 96.81 103 VAL A O 1
ATOM 856 N N . GLU A 1 104 ? -13.627 -15.229 2.037 1.00 95.69 104 GLU A N 1
ATOM 857 C CA . GLU A 1 104 ? -12.582 -16.142 1.573 1.00 95.69 104 GLU A CA 1
ATOM 858 C C . GLU A 1 104 ? -11.202 -15.538 1.849 1.00 95.69 104 GLU A C 1
ATOM 860 O O . GLU A 1 104 ? -10.984 -14.347 1.626 1.00 95.69 104 GLU A O 1
ATOM 865 N N . ALA A 1 105 ? -10.261 -16.369 2.291 1.00 94.25 105 ALA A N 1
ATOM 866 C CA . ALA A 1 105 ? -8.837 -16.062 2.302 1.00 94.25 105 ALA A CA 1
ATOM 867 C C . ALA A 1 105 ? -8.091 -17.293 1.777 1.00 94.25 105 ALA A C 1
ATOM 869 O O . ALA A 1 105 ? -8.055 -18.332 2.436 1.00 94.25 105 ALA A O 1
ATOM 870 N N . ARG A 1 106 ? -7.534 -17.189 0.571 1.00 94.06 106 ARG A N 1
ATOM 871 C CA . ARG A 1 106 ? -6.855 -18.285 -0.122 1.00 94.06 106 ARG A CA 1
ATOM 872 C C . ARG A 1 106 ? -5.409 -17.913 -0.397 1.00 94.06 106 ARG A C 1
ATOM 874 O O . ARG A 1 106 ? -5.139 -16.906 -1.044 1.00 94.06 106 ARG A O 1
ATOM 881 N N . PHE A 1 107 ? -4.485 -18.756 0.040 1.00 88.94 107 PHE A N 1
ATOM 882 C CA . PHE A 1 107 ? -3.083 -18.620 -0.329 1.00 88.94 107 PHE A CA 1
ATOM 883 C C . PHE A 1 107 ? -2.837 -19.209 -1.724 1.00 88.94 107 PHE A C 1
ATOM 885 O O . PHE A 1 107 ? -3.343 -20.283 -2.053 1.00 88.94 107 PHE A O 1
ATOM 892 N N . ASN A 1 108 ? -2.086 -18.494 -2.557 1.00 85.50 108 ASN A N 1
ATOM 893 C CA . ASN A 1 108 ? -1.564 -18.983 -3.826 1.00 85.50 108 ASN A CA 1
ATOM 894 C C . ASN A 1 108 ? -0.068 -19.252 -3.653 1.00 85.50 108 ASN A C 1
ATOM 896 O O . ASN A 1 108 ? 0.712 -18.307 -3.576 1.00 85.50 108 ASN A O 1
ATOM 900 N N . GLU A 1 109 ? 0.327 -20.525 -3.604 1.00 83.19 109 GLU A N 1
ATOM 901 C CA . GLU A 1 109 ? 1.727 -20.913 -3.385 1.00 83.19 109 GLU A CA 1
ATOM 902 C C . GLU A 1 109 ? 2.656 -20.467 -4.518 1.00 83.19 109 GLU A C 1
ATOM 904 O O . GLU A 1 109 ? 3.751 -19.982 -4.250 1.00 83.19 109 GLU A O 1
ATOM 909 N N . ALA A 1 110 ? 2.210 -20.576 -5.773 1.00 77.62 110 ALA A N 1
ATOM 910 C CA . ALA A 1 110 ? 3.028 -20.234 -6.937 1.00 77.62 110 ALA A CA 1
ATOM 911 C C . ALA A 1 110 ? 3.395 -18.744 -6.968 1.00 77.62 110 ALA A C 1
ATOM 913 O O . ALA A 1 110 ? 4.479 -18.374 -7.409 1.00 77.62 110 ALA A O 1
ATOM 914 N N . GLU A 1 111 ? 2.492 -17.897 -6.481 1.00 75.31 111 GLU A N 1
ATOM 915 C CA . GLU A 1 111 ? 2.700 -16.451 -6.404 1.00 75.31 111 GLU A CA 1
ATOM 916 C C . GLU A 1 111 ? 3.182 -15.994 -5.027 1.00 75.31 111 GLU A C 1
ATOM 918 O O . GLU A 1 111 ? 3.633 -14.865 -4.896 1.00 75.31 111 GLU A O 1
ATOM 923 N N . SER A 1 112 ? 3.092 -16.851 -4.006 1.00 77.31 112 SER A N 1
ATOM 924 C CA . SER A 1 112 ? 3.307 -16.505 -2.596 1.00 77.31 112 SER A CA 1
ATOM 925 C C . SER A 1 112 ? 2.412 -15.360 -2.090 1.00 77.31 112 SER A C 1
ATOM 927 O O . SER A 1 112 ? 2.805 -14.586 -1.219 1.00 77.31 112 SER A O 1
ATOM 929 N N . LYS A 1 113 ? 1.175 -15.278 -2.602 1.00 82.81 113 LYS A N 1
ATOM 930 C CA . LYS A 1 113 ? 0.213 -14.193 -2.318 1.00 82.81 113 LYS A CA 1
ATOM 931 C C . LYS A 1 113 ? -1.055 -14.695 -1.652 1.00 82.81 113 LYS A C 1
ATOM 933 O O . LYS A 1 113 ? -1.524 -15.801 -1.925 1.00 82.81 113 LYS A O 1
ATOM 938 N N . TRP A 1 114 ? -1.667 -13.845 -0.830 1.00 87.56 114 TRP A N 1
ATOM 939 C CA . TRP A 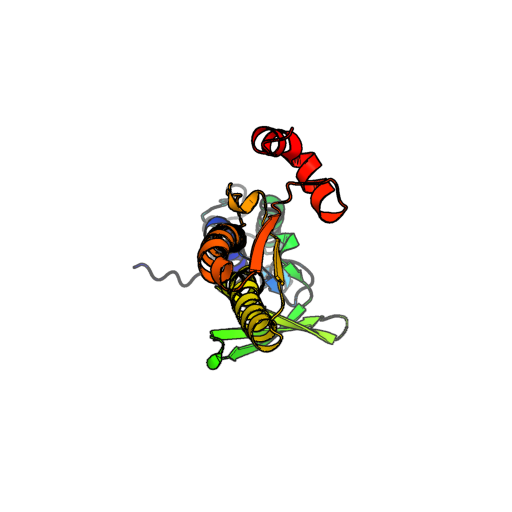1 114 ? -3.001 -14.092 -0.287 1.00 87.56 114 TRP A CA 1
ATOM 940 C C . TRP A 1 114 ? -4.067 -13.401 -1.130 1.00 87.56 114 TRP A C 1
ATOM 942 O O . TRP A 1 114 ? -4.027 -12.195 -1.341 1.00 87.56 114 TRP A O 1
ATOM 952 N N . TYR A 1 115 ? -5.067 -14.163 -1.551 1.00 91.56 115 TYR A N 1
ATOM 953 C CA . TYR A 1 115 ? -6.278 -13.673 -2.192 1.00 91.56 115 TYR A CA 1
ATOM 954 C C . TYR A 1 115 ? -7.383 -13.613 -1.146 1.00 91.56 115 TYR A C 1
ATOM 956 O O . TYR A 1 115 ? -7.792 -14.643 -0.612 1.00 91.56 115 TYR A O 1
ATOM 964 N N . VAL A 1 116 ? -7.856 -12.410 -0.839 1.00 94.12 116 VAL A N 1
ATOM 965 C CA . VAL A 1 116 ? -8.887 -12.171 0.173 1.00 94.12 116 VAL A CA 1
ATOM 966 C C . VAL A 1 116 ? -10.127 -11.619 -0.511 1.00 94.12 116 VAL A C 1
ATOM 968 O O . VAL A 1 116 ? -10.045 -10.612 -1.210 1.00 94.12 116 VAL A O 1
ATOM 971 N N . LYS A 1 117 ? -11.278 -12.259 -0.303 1.00 96.25 117 LYS A N 1
ATOM 972 C CA . LYS A 1 117 ? -12.578 -11.746 -0.742 1.00 96.25 117 LYS A CA 1
ATOM 973 C C . LYS A 1 117 ? -13.342 -11.202 0.451 1.00 96.25 117 LYS A C 1
ATOM 975 O O . LYS A 1 117 ? -13.482 -11.893 1.463 1.00 96.25 117 LYS A O 1
ATOM 980 N N . ALA A 1 118 ? -13.858 -9.990 0.311 1.00 96.00 118 ALA A N 1
ATOM 981 C CA . ALA A 1 118 ? -14.740 -9.362 1.277 1.00 96.00 118 ALA A CA 1
ATOM 982 C C . ALA A 1 118 ? -16.062 -8.991 0.604 1.00 96.00 118 ALA A C 1
ATOM 984 O O . ALA A 1 118 ? -16.073 -8.442 -0.491 1.00 96.00 118 ALA A O 1
ATOM 985 N N . GLU A 1 119 ? -17.165 -9.313 1.261 1.00 97.12 119 GLU A N 1
ATOM 986 C CA . GLU A 1 119 ? -18.524 -9.015 0.822 1.00 97.12 119 GLU A CA 1
ATOM 987 C C . GLU A 1 119 ? -19.039 -7.787 1.576 1.00 97.12 119 GLU A C 1
ATOM 989 O O . GLU A 1 119 ? -18.980 -7.756 2.809 1.00 97.12 119 GLU A O 1
ATOM 994 N N . ASP A 1 120 ? -19.530 -6.777 0.859 1.00 96.12 120 ASP A N 1
ATOM 995 C CA . ASP A 1 120 ? -20.253 -5.656 1.458 1.00 96.12 120 ASP A CA 1
ATOM 996 C C . ASP A 1 120 ? -21.578 -6.173 2.040 1.00 96.12 120 ASP A C 1
ATOM 998 O O . ASP A 1 120 ? -22.456 -6.655 1.324 1.00 96.12 120 ASP A O 1
ATOM 1002 N N . CYS A 1 121 ? -21.739 -6.052 3.357 1.00 93.81 121 CYS A N 1
ATOM 1003 C CA . CYS A 1 121 ? -22.888 -6.572 4.095 1.00 93.81 121 CYS A CA 1
ATOM 1004 C C . CYS A 1 121 ? -24.226 -5.912 3.704 1.00 93.81 121 CYS A C 1
ATOM 1006 O O . CYS A 1 121 ? -25.280 -6.396 4.114 1.00 93.81 121 CYS A O 1
ATOM 1008 N N . ARG A 1 122 ? -24.211 -4.778 2.992 1.00 93.19 122 ARG A N 1
ATOM 1009 C CA . ARG A 1 122 ? -25.412 -4.041 2.572 1.00 93.19 122 ARG A CA 1
ATOM 1010 C C . ARG A 1 122 ? -25.825 -4.377 1.148 1.00 93.19 122 ARG A C 1
ATOM 1012 O O . ARG A 1 122 ? -27.022 -4.432 0.879 1.00 93.19 122 ARG A O 1
ATOM 1019 N N . THR A 1 123 ? -24.862 -4.525 0.242 1.00 95.38 123 THR A N 1
ATOM 1020 C CA . THR A 1 123 ? -25.131 -4.723 -1.193 1.00 95.38 123 THR A CA 1
ATOM 1021 C C . THR A 1 123 ? -24.942 -6.170 -1.640 1.00 95.38 123 THR A C 1
ATOM 1023 O O . THR A 1 123 ? -25.490 -6.556 -2.669 1.00 95.38 123 THR A O 1
ATOM 1026 N N . GLY A 1 124 ? -24.191 -6.974 -0.880 1.00 93.81 124 GLY A N 1
ATOM 1027 C CA . GLY A 1 124 ? -23.750 -8.310 -1.280 1.00 93.81 124 GLY A CA 1
ATOM 1028 C C . GLY A 1 124 ? -22.642 -8.292 -2.340 1.00 93.81 124 GLY A C 1
ATOM 1029 O O . GLY A 1 124 ? -22.264 -9.345 -2.851 1.00 93.81 124 GLY A O 1
ATOM 1030 N N . GLU A 1 125 ? -22.123 -7.115 -2.707 1.00 95.88 125 GLU A N 1
ATOM 1031 C CA . GLU A 1 125 ? -21.024 -7.009 -3.665 1.00 95.88 125 GLU A CA 1
ATOM 1032 C C . GLU A 1 125 ? -19.735 -7.563 -3.060 1.00 95.88 125 GLU A C 1
ATOM 1034 O O . GLU A 1 125 ? -19.357 -7.231 -1.937 1.00 95.88 125 GLU A O 1
ATOM 1039 N N . VAL A 1 126 ? -19.032 -8.393 -3.829 1.00 95.50 126 VAL A N 1
ATOM 1040 C CA . VAL A 1 126 ? -17.772 -8.999 -3.399 1.00 95.50 126 VAL A CA 1
ATOM 1041 C C . VAL A 1 126 ? -16.605 -8.258 -4.033 1.00 95.50 126 VAL A C 1
ATOM 1043 O O . VAL A 1 126 ? -16.455 -8.227 -5.255 1.00 95.50 126 VAL A O 1
ATOM 1046 N N . VAL A 1 127 ? -15.734 -7.716 -3.189 1.00 93.56 127 VAL A N 1
ATOM 1047 C CA . VAL A 1 127 ? -14.432 -7.179 -3.583 1.00 93.56 127 VAL A CA 1
ATOM 1048 C C . VAL A 1 127 ? -13.346 -8.212 -3.309 1.00 93.56 127 VAL A C 1
ATOM 1050 O O . VAL A 1 127 ? -13.362 -8.897 -2.287 1.00 93.56 127 VAL A O 1
ATOM 1053 N N . GLN A 1 128 ? -12.388 -8.333 -4.225 1.00 92.69 128 GLN A N 1
ATOM 1054 C CA . GLN A 1 128 ? -11.213 -9.181 -4.049 1.00 92.69 128 GLN A CA 1
ATOM 1055 C C . GLN A 1 128 ? -9.963 -8.313 -3.942 1.00 92.69 128 GLN A C 1
ATOM 1057 O O . GLN A 1 128 ? -9.700 -7.479 -4.807 1.00 92.69 128 GLN A O 1
ATOM 1062 N N . ASN A 1 129 ? -9.165 -8.550 -2.907 1.00 88.88 129 ASN A N 1
ATOM 1063 C CA . ASN A 1 129 ? -7.863 -7.933 -2.715 1.00 88.88 129 ASN A CA 1
ATOM 1064 C C . ASN A 1 129 ? -6.770 -8.991 -2.723 1.00 88.88 129 ASN A C 1
ATOM 1066 O O . ASN A 1 129 ? -6.949 -10.106 -2.234 1.00 88.88 129 ASN A O 1
ATOM 1070 N N . ILE A 1 130 ? -5.619 -8.601 -3.256 1.00 86.62 130 ILE A N 1
ATOM 1071 C CA . ILE A 1 130 ? -4.393 -9.380 -3.182 1.00 86.62 130 ILE A CA 1
ATOM 1072 C C . ILE A 1 130 ? -3.562 -8.747 -2.071 1.00 86.62 130 ILE A C 1
ATOM 1074 O O . ILE A 1 130 ? -3.252 -7.557 -2.120 1.00 86.62 130 ILE A O 1
ATOM 1078 N N . CYS A 1 131 ? -3.280 -9.524 -1.034 1.00 81.06 131 CYS A N 1
ATOM 1079 C CA . CYS A 1 131 ? -2.369 -9.144 0.027 1.00 81.06 131 CYS A CA 1
ATOM 1080 C C . CYS A 1 131 ? -1.003 -9.720 -0.313 1.00 81.06 131 CYS A C 1
ATOM 1082 O O . CYS A 1 131 ? -0.817 -10.940 -0.359 1.00 81.06 131 CYS A O 1
ATOM 1084 N N . ASP A 1 132 ? -0.073 -8.809 -0.554 1.00 72.00 132 ASP A N 1
ATOM 1085 C CA . ASP A 1 132 ? 1.298 -9.138 -0.859 1.00 72.00 132 ASP A CA 1
ATOM 1086 C C . ASP A 1 132 ? 2.230 -8.299 0.034 1.00 72.00 132 ASP A C 1
ATOM 1088 O O . ASP A 1 132 ? 2.254 -7.067 -0.073 1.00 72.00 132 ASP A O 1
ATOM 1092 N N . PRO A 1 133 ? 2.975 -8.941 0.949 1.00 57.06 133 PRO A N 1
ATOM 1093 C CA . PRO A 1 133 ? 3.933 -8.254 1.809 1.00 57.06 133 PRO A CA 1
ATOM 1094 C C . PRO A 1 133 ? 5.147 -7.647 1.067 1.00 57.06 133 PRO A C 1
ATOM 1096 O O . PRO A 1 133 ? 5.838 -6.816 1.658 1.00 57.06 133 PRO A O 1
ATOM 1099 N N . GLU A 1 134 ? 5.427 -8.030 -0.186 1.00 58.69 134 GLU A N 1
ATOM 1100 C CA . GLU A 1 134 ? 6.669 -7.750 -0.933 1.00 58.69 134 GLU A CA 1
ATOM 1101 C C . GLU A 1 134 ? 6.482 -7.224 -2.393 1.00 58.69 134 GLU A C 1
ATOM 1103 O O . GLU A 1 134 ? 7.444 -6.736 -2.995 1.00 58.69 134 GLU A O 1
ATOM 1108 N N . ASP A 1 135 ? 5.271 -7.223 -2.969 1.00 57.84 135 ASP A N 1
ATOM 1109 C CA . ASP A 1 135 ? 5.052 -7.180 -4.438 1.00 57.84 135 ASP A CA 1
ATOM 1110 C C . ASP A 1 135 ? 5.444 -5.915 -5.188 1.00 57.84 135 ASP A C 1
ATOM 1112 O O . ASP A 1 135 ? 5.923 -5.986 -6.322 1.00 57.84 135 ASP A O 1
ATOM 1116 N N . LYS A 1 136 ? 5.185 -4.725 -4.618 1.00 66.00 136 LYS A N 1
ATOM 1117 C CA . LYS A 1 136 ? 5.305 -3.487 -5.417 1.00 66.00 136 LYS A CA 1
ATOM 1118 C C . LYS A 1 136 ? 6.732 -3.306 -5.933 1.00 66.00 136 LYS A C 1
ATOM 1120 O O . LYS A 1 136 ? 6.935 -2.594 -6.910 1.00 66.00 136 LYS A O 1
ATOM 1125 N N . TRP A 1 137 ? 7.720 -3.949 -5.308 1.00 78.06 137 TRP A N 1
ATOM 1126 C CA . TRP A 1 137 ? 9.080 -3.996 -5.826 1.00 78.06 137 TRP A CA 1
ATOM 1127 C C . TRP A 1 137 ? 9.153 -4.616 -7.225 1.00 78.06 137 TRP A C 1
ATOM 1129 O O . TRP A 1 137 ? 9.648 -3.959 -8.141 1.00 78.06 137 TRP A O 1
ATOM 1139 N N . TYR A 1 138 ? 8.663 -5.845 -7.405 1.00 78.69 138 TYR A N 1
ATOM 1140 C CA . TYR A 1 138 ? 8.834 -6.579 -8.657 1.00 78.69 138 TYR A CA 1
ATOM 1141 C C . TYR A 1 138 ? 8.090 -5.910 -9.803 1.00 78.69 138 TYR A C 1
ATOM 1143 O O . TYR A 1 138 ? 8.700 -5.677 -10.844 1.00 78.69 138 TYR A O 1
ATOM 1151 N N . ASP A 1 139 ? 6.841 -5.498 -9.596 1.00 79.69 139 ASP A N 1
ATOM 1152 C CA . ASP A 1 139 ? 6.069 -4.789 -10.620 1.00 79.69 139 ASP A CA 1
ATOM 1153 C C . ASP A 1 139 ? 6.748 -3.481 -11.040 1.00 79.69 139 ASP A C 1
ATOM 1155 O O . ASP A 1 139 ? 6.895 -3.188 -12.232 1.00 79.69 139 ASP A O 1
ATOM 1159 N N . ILE A 1 140 ? 7.228 -2.696 -10.067 1.00 83.88 140 ILE A N 1
ATOM 1160 C CA . ILE A 1 140 ? 7.908 -1.431 -10.354 1.00 83.88 140 ILE A CA 1
ATOM 1161 C C . ILE A 1 140 ? 9.205 -1.681 -11.121 1.00 83.88 140 ILE A C 1
ATOM 1163 O O . ILE A 1 140 ? 9.447 -0.981 -12.104 1.00 83.88 140 ILE A O 1
ATOM 1167 N N . ILE A 1 141 ? 10.023 -2.654 -10.715 1.00 89.50 141 ILE A N 1
ATOM 1168 C CA . ILE A 1 141 ? 11.272 -2.984 -11.411 1.00 89.50 141 ILE A CA 1
ATOM 1169 C C . ILE A 1 141 ? 10.987 -3.523 -12.815 1.00 89.50 141 ILE A C 1
ATOM 1171 O O . ILE A 1 141 ? 11.622 -3.080 -13.772 1.00 89.50 141 ILE A O 1
ATOM 1175 N N . GLN A 1 142 ? 10.013 -4.420 -12.970 1.00 87.31 142 GLN A N 1
ATOM 1176 C CA . GLN A 1 142 ? 9.665 -4.999 -14.265 1.00 87.31 142 GLN A CA 1
ATOM 1177 C C . GLN A 1 142 ? 9.232 -3.920 -15.258 1.00 87.31 142 GLN A C 1
ATOM 1179 O O . GLN A 1 142 ? 9.805 -3.808 -16.343 1.00 87.31 142 GLN A O 1
ATOM 1184 N N . VAL A 1 143 ? 8.282 -3.069 -14.864 1.00 85.69 143 VAL A N 1
ATOM 1185 C CA . VAL A 1 143 ? 7.741 -2.021 -15.739 1.00 85.69 143 VAL A CA 1
ATOM 1186 C C . VAL A 1 143 ? 8.749 -0.895 -15.973 1.00 85.69 143 VAL A C 1
ATOM 1188 O O . VAL A 1 143 ? 8.890 -0.419 -17.097 1.00 85.69 143 VAL A O 1
ATOM 1191 N N . ASN A 1 144 ? 9.454 -0.442 -14.931 1.00 91.69 144 ASN A N 1
ATOM 1192 C CA . ASN A 1 144 ? 10.284 0.764 -15.024 1.00 91.69 144 ASN A CA 1
ATOM 1193 C C . ASN A 1 144 ? 11.747 0.498 -15.384 1.00 91.69 144 ASN A C 1
ATOM 1195 O O . ASN A 1 144 ? 12.447 1.466 -15.669 1.00 91.69 144 ASN A O 1
ATOM 1199 N N . LEU A 1 145 ? 12.221 -0.752 -15.362 1.00 94.44 145 LEU A N 1
ATOM 1200 C CA . LEU A 1 145 ? 13.610 -1.093 -15.678 1.00 94.44 145 LEU A CA 1
ATOM 1201 C C . LEU A 1 145 ? 13.721 -2.271 -16.652 1.00 94.44 145 LEU A C 1
ATOM 1203 O O . LEU A 1 145 ? 14.281 -2.099 -17.736 1.00 94.44 145 LEU A O 1
ATOM 1207 N N . SER A 1 146 ? 13.180 -3.442 -16.306 1.00 94.62 146 SER A N 1
ATOM 1208 C CA . SER A 1 146 ? 13.355 -4.657 -17.121 1.00 94.62 146 SER A CA 1
ATOM 1209 C C . SER A 1 146 ? 12.763 -4.508 -18.524 1.00 94.62 146 SER A C 1
ATOM 1211 O O . SER A 1 146 ? 13.402 -4.888 -19.505 1.00 94.62 146 SER A O 1
ATOM 1213 N N . ALA A 1 147 ? 11.584 -3.891 -18.645 1.00 92.06 147 ALA A N 1
ATOM 1214 C CA . ALA A 1 147 ? 10.956 -3.631 -19.938 1.00 92.06 147 ALA A CA 1
ATOM 1215 C C . ALA A 1 147 ? 11.852 -2.785 -20.861 1.00 92.06 147 ALA A C 1
ATOM 1217 O O . ALA A 1 147 ? 11.988 -3.102 -22.041 1.00 92.06 147 ALA A O 1
ATOM 1218 N N . ALA A 1 148 ? 12.521 -1.754 -20.330 1.00 94.12 148 ALA A N 1
ATOM 1219 C CA . ALA A 1 148 ? 13.425 -0.912 -21.117 1.00 94.12 148 ALA A CA 1
ATOM 1220 C C . ALA A 1 148 ? 14.639 -1.697 -21.636 1.00 94.12 148 ALA A C 1
ATOM 1222 O O . ALA A 1 148 ? 15.050 -1.501 -22.778 1.00 94.12 148 ALA A O 1
ATOM 1223 N N . PHE A 1 149 ? 15.183 -2.617 -20.831 1.00 96.12 149 PHE A N 1
ATOM 1224 C CA . PHE A 1 149 ? 16.264 -3.509 -21.256 1.00 96.12 149 PHE A CA 1
ATOM 1225 C C . PHE A 1 149 ? 15.830 -4.408 -22.422 1.00 96.12 149 PHE A C 1
ATOM 1227 O O . PHE A 1 149 ? 16.464 -4.400 -23.478 1.00 96.12 149 PHE A O 1
ATOM 1234 N N . VAL A 1 150 ? 14.721 -5.135 -22.259 1.00 95.19 150 VAL A N 1
ATOM 1235 C CA . VAL A 1 150 ? 14.241 -6.099 -23.263 1.00 95.19 150 VAL A CA 1
ATOM 1236 C C . VAL A 1 150 ? 13.853 -5.397 -24.567 1.00 95.19 150 VAL A C 1
ATOM 1238 O O . VAL A 1 150 ? 14.230 -5.843 -25.652 1.00 95.19 150 VAL A O 1
ATOM 1241 N N . LEU A 1 151 ? 13.144 -4.267 -24.481 1.00 95.19 151 LEU A N 1
ATOM 1242 C CA . LEU A 1 151 ? 12.735 -3.499 -25.660 1.00 95.19 151 LEU A CA 1
ATOM 1243 C C . LEU A 1 151 ? 13.933 -2.915 -26.410 1.00 95.19 151 LEU A C 1
ATOM 1245 O O . LEU A 1 151 ? 13.945 -2.936 -27.640 1.00 95.19 151 LEU A O 1
ATOM 1249 N N . ALA A 1 152 ? 14.956 -2.440 -25.698 1.00 96.00 152 ALA A N 1
ATOM 1250 C CA . ALA A 1 152 ? 16.169 -1.931 -26.325 1.00 96.00 152 ALA A CA 1
ATOM 1251 C C . ALA A 1 152 ? 16.917 -3.028 -27.100 1.00 96.00 152 ALA A C 1
ATOM 1253 O O . ALA A 1 152 ? 17.350 -2.782 -28.225 1.00 96.00 152 ALA A O 1
ATOM 1254 N N . GLN A 1 153 ? 17.012 -4.246 -26.553 1.00 94.75 153 GLN A N 1
ATOM 1255 C CA . GLN A 1 153 ? 17.609 -5.386 -27.258 1.00 94.75 153 GLN A CA 1
ATOM 1256 C C . GLN A 1 153 ? 16.806 -5.782 -28.503 1.00 94.75 153 GLN A C 1
ATOM 1258 O O . GLN A 1 153 ? 17.381 -5.993 -29.574 1.00 94.75 153 GLN A O 1
ATOM 1263 N N . ALA A 1 154 ? 15.478 -5.854 -28.381 1.00 95.94 154 ALA A N 1
ATOM 1264 C CA . ALA A 1 154 ? 14.599 -6.176 -29.502 1.00 95.94 154 ALA A CA 1
ATOM 1265 C C . ALA A 1 154 ? 14.714 -5.130 -30.624 1.00 95.94 154 ALA A C 1
ATOM 1267 O O . ALA A 1 154 ? 14.877 -5.491 -31.792 1.00 95.94 154 ALA A O 1
ATOM 1268 N N . PHE A 1 155 ? 14.708 -3.843 -30.266 1.00 96.81 155 PHE A N 1
ATOM 1269 C CA . PHE A 1 155 ? 14.905 -2.742 -31.205 1.00 96.81 155 PHE A CA 1
ATOM 1270 C C . PHE A 1 155 ? 16.282 -2.800 -31.872 1.00 96.81 155 PHE A C 1
ATOM 1272 O O . PHE A 1 155 ? 16.375 -2.690 -33.092 1.00 96.81 155 PHE A O 1
ATOM 1279 N N . ALA A 1 156 ? 17.351 -3.031 -31.104 1.00 95.62 156 ALA A N 1
ATOM 1280 C CA . ALA A 1 156 ? 18.695 -3.138 -31.659 1.00 95.62 156 ALA A CA 1
ATOM 1281 C C . ALA A 1 156 ? 18.812 -4.292 -32.667 1.00 95.62 156 ALA A C 1
ATOM 1283 O O . ALA A 1 156 ? 19.356 -4.105 -33.755 1.00 95.62 156 ALA A O 1
ATOM 1284 N N . SER A 1 157 ? 18.235 -5.458 -32.354 1.00 96.00 157 SER A N 1
ATOM 1285 C CA . SER A 1 157 ? 18.190 -6.600 -33.277 1.00 96.00 157 SER A CA 1
ATOM 1286 C C . SER A 1 157 ? 17.489 -6.254 -34.595 1.00 96.00 157 SER A C 1
ATOM 1288 O O . SER A 1 157 ? 17.967 -6.615 -35.672 1.00 96.00 157 SER A O 1
ATOM 1290 N N . ASP A 1 158 ? 16.367 -5.539 -34.524 1.00 96.25 158 ASP A N 1
ATOM 1291 C CA . ASP A 1 158 ? 15.599 -5.117 -35.694 1.00 96.25 158 ASP A CA 1
ATOM 1292 C C . ASP A 1 158 ? 16.349 -4.076 -36.545 1.00 96.25 158 ASP A C 1
ATOM 1294 O O . ASP A 1 158 ? 16.443 -4.233 -37.763 1.00 96.25 158 ASP A O 1
ATOM 1298 N N . ILE A 1 159 ? 16.976 -3.073 -35.922 1.00 95.62 159 ILE A N 1
ATOM 1299 C CA . ILE A 1 159 ? 17.777 -2.057 -36.623 1.00 95.62 159 ILE A CA 1
ATOM 1300 C C . ILE A 1 159 ? 18.959 -2.681 -37.371 1.00 95.62 159 ILE A C 1
ATOM 1302 O O . ILE A 1 159 ? 19.192 -2.345 -38.537 1.00 95.62 159 ILE A O 1
ATOM 1306 N N . VAL A 1 160 ? 19.655 -3.637 -36.748 1.00 95.19 160 VAL A N 1
ATOM 1307 C CA . VAL A 1 160 ? 20.759 -4.368 -37.388 1.00 95.19 160 VAL A CA 1
ATOM 1308 C C . VAL A 1 160 ? 20.265 -5.152 -38.605 1.00 95.19 160 VAL A C 1
ATOM 1310 O O . VAL A 1 160 ? 20.870 -5.066 -39.675 1.00 95.19 160 VAL A O 1
ATOM 1313 N N . LYS A 1 161 ? 19.136 -5.867 -38.490 1.00 95.44 161 LYS A N 1
ATOM 1314 C CA . LYS A 1 161 ? 18.532 -6.608 -39.616 1.00 95.44 161 LYS A CA 1
ATOM 1315 C C . LYS A 1 161 ? 18.152 -5.687 -40.771 1.00 95.44 161 LYS A C 1
ATOM 1317 O O . LYS A 1 161 ? 18.357 -6.038 -41.930 1.00 95.44 161 LYS A O 1
ATOM 1322 N N . ARG A 1 162 ? 17.629 -4.502 -40.457 1.00 94.94 162 ARG A N 1
ATOM 1323 C CA . ARG A 1 162 ? 17.238 -3.488 -41.445 1.00 94.94 162 ARG A CA 1
ATOM 1324 C C . ARG A 1 162 ? 18.421 -2.716 -42.028 1.00 94.94 162 ARG A C 1
ATOM 1326 O O . ARG A 1 162 ? 18.218 -1.978 -42.987 1.00 94.94 162 ARG A O 1
ATOM 1333 N N . ARG A 1 163 ? 19.632 -2.872 -41.473 1.00 94.81 163 ARG A N 1
ATOM 1334 C CA . ARG A 1 163 ? 20.823 -2.068 -41.808 1.00 94.81 163 ARG A CA 1
ATOM 1335 C C . ARG A 1 163 ? 20.538 -0.562 -41.721 1.00 94.81 163 ARG A C 1
ATOM 1337 O O . ARG A 1 163 ? 20.935 0.208 -42.592 1.00 94.81 163 ARG A O 1
ATOM 1344 N N . ALA A 1 164 ? 19.807 -0.164 -40.683 1.00 95.06 164 ALA A N 1
ATOM 1345 C CA . ALA A 1 164 ? 19.372 1.209 -40.450 1.00 95.06 164 ALA A CA 1
ATOM 1346 C C . ALA A 1 164 ? 20.139 1.853 -39.282 1.00 95.06 164 ALA A C 1
ATOM 1348 O O . ALA A 1 164 ? 20.927 1.202 -38.603 1.00 95.06 164 ALA A O 1
ATOM 1349 N N . GLN A 1 165 ? 19.884 3.140 -39.040 1.00 96.12 165 GLN A N 1
ATOM 1350 C CA . GLN A 1 165 ? 20.277 3.829 -37.809 1.00 96.12 165 GLN A CA 1
ATOM 1351 C C . GLN A 1 165 ? 19.077 3.943 -36.869 1.00 96.12 165 GLN A C 1
ATOM 1353 O O . GLN A 1 165 ? 17.931 4.009 -37.321 1.00 96.12 165 GLN A O 1
ATOM 1358 N N . GLY A 1 166 ? 19.335 3.994 -35.562 1.00 96.25 166 GLY A N 1
ATOM 1359 C CA . GLY A 1 166 ? 18.286 4.004 -34.544 1.00 96.25 166 GLY A CA 1
ATOM 1360 C C . GLY A 1 166 ? 18.509 5.035 -33.444 1.00 96.25 166 GLY A C 1
ATOM 1361 O O . GLY A 1 166 ? 19.623 5.500 -33.204 1.00 96.25 166 GLY A O 1
ATOM 1362 N N . LYS A 1 167 ? 17.433 5.386 -32.736 1.00 97.56 167 LYS A N 1
ATOM 1363 C CA . LYS A 1 167 ? 17.506 6.183 -31.509 1.00 97.56 167 LYS A CA 1
ATOM 1364 C C . LYS A 1 167 ? 16.607 5.579 -30.441 1.00 97.56 167 LYS A C 1
ATOM 1366 O O . LYS A 1 167 ? 15.453 5.275 -30.720 1.00 97.56 167 LYS A O 1
ATOM 1371 N N . ILE A 1 168 ? 17.132 5.452 -29.228 1.00 97.25 168 ILE A N 1
ATOM 1372 C CA . ILE A 1 168 ? 16.380 5.046 -28.038 1.00 97.25 168 ILE A CA 1
ATOM 1373 C C . ILE A 1 168 ? 16.389 6.221 -27.063 1.00 97.25 168 ILE A C 1
ATOM 1375 O O . ILE A 1 168 ? 17.448 6.771 -26.752 1.00 97.25 168 ILE A O 1
ATOM 1379 N N . ILE A 1 169 ? 15.210 6.607 -26.580 1.00 94.94 169 ILE A N 1
ATOM 1380 C CA . ILE A 1 169 ? 15.056 7.640 -25.553 1.00 94.94 169 ILE A CA 1
ATOM 1381 C C . ILE A 1 169 ? 14.329 7.019 -24.367 1.00 94.94 169 ILE A C 1
ATOM 1383 O O . ILE A 1 169 ? 13.138 6.732 -24.441 1.00 94.94 169 ILE A O 1
ATOM 1387 N N . ASN A 1 170 ? 15.051 6.823 -23.269 1.00 93.94 170 ASN A N 1
ATOM 1388 C CA . ASN A 1 170 ? 14.492 6.307 -22.029 1.00 93.94 170 ASN A CA 1
ATOM 1389 C C . ASN A 1 170 ? 13.878 7.429 -21.187 1.00 93.94 170 ASN A C 1
ATOM 1391 O O . ASN A 1 170 ? 14.387 8.552 -21.130 1.00 93.94 170 ASN A O 1
ATOM 1395 N N . THR A 1 171 ? 12.818 7.100 -20.454 1.00 90.00 171 THR A N 1
ATOM 1396 C CA . THR A 1 171 ? 12.225 7.999 -19.461 1.00 90.00 171 THR A CA 1
ATOM 1397 C C . THR A 1 171 ? 12.778 7.675 -18.075 1.00 90.00 171 THR A C 1
ATOM 1399 O O . THR A 1 171 ? 12.431 6.670 -17.453 1.00 90.00 171 THR A O 1
ATOM 1402 N N . SER A 1 172 ? 13.662 8.540 -17.591 1.00 90.06 172 SER A N 1
ATOM 1403 C CA . SER A 1 172 ? 14.195 8.521 -16.232 1.00 90.06 172 SER A CA 1
ATOM 1404 C C . SER A 1 172 ? 13.377 9.455 -15.325 1.00 90.06 172 SER A C 1
ATOM 1406 O O . SER A 1 172 ? 12.178 9.641 -15.519 1.00 90.06 172 SER A O 1
ATOM 1408 N N . SER A 1 173 ? 13.991 10.011 -14.284 1.00 87.44 173 SER A N 1
ATOM 1409 C CA . SER A 1 173 ? 13.395 10.964 -13.350 1.00 87.44 173 SER A CA 1
ATOM 1410 C C . SER A 1 173 ? 14.504 11.682 -12.582 1.00 87.44 173 SER A C 1
ATOM 1412 O O . SER A 1 173 ? 15.597 11.138 -12.434 1.00 87.44 173 SER A O 1
ATOM 1414 N N . VAL A 1 174 ? 14.217 12.843 -11.988 1.00 81.31 174 VAL A N 1
ATOM 1415 C CA . VAL A 1 174 ? 15.054 13.381 -10.895 1.00 81.31 174 VAL A CA 1
ATOM 1416 C C . VAL A 1 174 ? 15.221 12.373 -9.747 1.00 81.31 174 VAL A C 1
ATOM 1418 O O . VAL A 1 174 ? 16.256 12.356 -9.086 1.00 81.31 174 VAL A O 1
ATOM 1421 N N . GLY A 1 175 ? 14.265 11.451 -9.574 1.00 77.56 175 GLY A N 1
ATOM 1422 C CA . GLY A 1 175 ? 14.387 10.287 -8.688 1.00 77.56 175 GLY A CA 1
ATOM 1423 C C . GLY A 1 175 ? 15.464 9.267 -9.101 1.00 77.56 175 GLY A C 1
ATOM 1424 O O . GLY A 1 175 ? 15.769 8.354 -8.346 1.00 77.56 175 GLY A O 1
ATOM 1425 N N . GLY A 1 176 ? 16.053 9.404 -10.292 1.00 80.06 176 GLY A N 1
ATOM 1426 C CA . GLY A 1 176 ? 17.243 8.672 -10.741 1.00 80.06 176 GLY A CA 1
ATOM 1427 C C . GLY A 1 176 ? 18.569 9.326 -10.326 1.00 80.06 176 GLY A C 1
ATOM 1428 O O . GLY A 1 176 ? 19.630 8.829 -10.703 1.00 80.06 176 GLY A O 1
ATOM 1429 N N . PHE A 1 177 ? 18.500 10.447 -9.599 1.00 81.75 177 PHE A N 1
ATOM 1430 C CA . PHE A 1 177 ? 19.640 11.177 -9.030 1.00 81.75 177 PHE A CA 1
ATOM 1431 C C . PHE A 1 177 ? 19.457 11.479 -7.532 1.00 81.75 177 PHE A C 1
ATOM 1433 O O . PHE A 1 177 ? 20.414 11.824 -6.845 1.00 81.75 177 PHE A O 1
ATOM 1440 N N . LEU A 1 178 ? 18.223 11.381 -7.027 1.00 75.50 178 LEU A N 1
ATOM 1441 C CA . LEU A 1 178 ? 17.818 11.736 -5.668 1.00 75.50 178 LEU A CA 1
ATOM 1442 C C . LEU A 1 178 ? 16.860 10.678 -5.111 1.00 75.50 178 LEU A C 1
ATOM 1444 O O . LEU A 1 178 ? 16.089 10.088 -5.861 1.00 75.50 178 LEU A O 1
ATOM 1448 N N . ALA A 1 179 ? 16.840 10.492 -3.790 1.00 71.62 179 ALA A N 1
ATOM 1449 C CA . ALA A 1 179 ? 15.918 9.572 -3.121 1.00 71.62 179 ALA A CA 1
ATOM 1450 C C . ALA A 1 179 ? 14.822 10.321 -2.343 1.00 71.62 179 ALA A C 1
ATOM 1452 O O . ALA A 1 179 ? 15.072 11.362 -1.729 1.00 71.62 179 ALA A O 1
ATOM 1453 N N . SER A 1 180 ? 13.605 9.768 -2.337 1.00 63.22 180 SER A N 1
ATOM 1454 C CA . SER A 1 180 ? 12.469 10.266 -1.546 1.00 63.22 180 SER A CA 1
ATOM 1455 C C . SER A 1 180 ? 11.897 9.167 -0.652 1.00 63.22 180 SER A C 1
ATOM 1457 O O . SER A 1 180 ? 11.952 7.979 -0.988 1.00 63.22 180 SER A O 1
ATOM 1459 N N . LYS A 1 181 ? 11.321 9.552 0.496 1.00 58.19 181 LYS A N 1
ATOM 1460 C CA . LYS A 1 181 ? 10.637 8.601 1.385 1.00 58.19 181 LYS A CA 1
ATOM 1461 C C . LYS A 1 181 ? 9.554 7.853 0.608 1.00 58.19 181 LYS A C 1
ATOM 1463 O O . LYS A 1 181 ? 8.879 8.435 -0.233 1.00 58.19 181 LYS A O 1
ATOM 1468 N N . ASN A 1 182 ? 9.407 6.572 0.914 1.00 60.88 182 ASN A N 1
ATOM 1469 C CA . ASN A 1 182 ? 8.409 5.676 0.339 1.00 60.88 182 ASN A CA 1
ATOM 1470 C C . ASN A 1 182 ? 8.496 5.433 -1.185 1.00 60.88 182 ASN A C 1
ATOM 1472 O O . ASN A 1 182 ? 7.506 5.093 -1.823 1.00 60.88 182 ASN A O 1
ATOM 1476 N N . THR A 1 183 ? 9.677 5.604 -1.793 1.00 71.94 183 THR A N 1
ATOM 1477 C CA . THR A 1 183 ? 9.868 5.415 -3.249 1.00 71.94 183 THR A CA 1
ATOM 1478 C C . THR A 1 183 ? 11.040 4.493 -3.585 1.00 71.94 183 THR A C 1
ATOM 1480 O O . THR A 1 183 ? 11.661 4.643 -4.631 1.00 71.94 183 THR A O 1
ATOM 1483 N N . VAL A 1 184 ? 11.380 3.545 -2.705 1.00 79.56 184 VAL A N 1
ATOM 1484 C CA . VAL A 1 184 ? 12.613 2.734 -2.809 1.00 79.56 184 VAL A CA 1
ATOM 1485 C C . VAL A 1 184 ? 12.702 1.978 -4.140 1.00 79.56 184 VAL A C 1
ATOM 1487 O O . VAL A 1 184 ? 13.671 2.167 -4.871 1.00 79.56 184 VAL A O 1
ATOM 1490 N N . ALA A 1 185 ? 11.672 1.205 -4.501 1.00 81.69 185 ALA A N 1
ATOM 1491 C CA . ALA A 1 185 ? 11.631 0.463 -5.766 1.00 81.69 185 ALA A CA 1
ATOM 1492 C C . ALA A 1 185 ? 11.702 1.385 -6.991 1.00 81.69 185 ALA A C 1
ATOM 1494 O O . ALA A 1 185 ? 12.453 1.140 -7.932 1.00 81.69 185 ALA A O 1
ATOM 1495 N N . TYR A 1 186 ? 10.963 2.496 -6.952 1.00 82.69 186 TYR A N 1
ATOM 1496 C CA . TYR A 1 186 ? 10.942 3.477 -8.034 1.00 82.69 186 TYR A CA 1
ATOM 1497 C C . TYR A 1 186 ? 12.303 4.163 -8.209 1.00 82.69 186 TYR A C 1
ATOM 1499 O O . TYR A 1 186 ? 12.816 4.271 -9.319 1.00 82.69 186 TYR A O 1
ATOM 1507 N N . THR A 1 187 ? 12.919 4.583 -7.103 1.00 86.19 187 THR A N 1
ATOM 1508 C CA . THR A 1 187 ? 14.252 5.195 -7.070 1.00 86.19 187 THR A CA 1
ATOM 1509 C C . THR A 1 187 ? 15.290 4.224 -7.628 1.00 86.19 187 THR A C 1
ATOM 1511 O O . THR A 1 187 ? 16.080 4.614 -8.487 1.00 86.19 187 THR A O 1
ATOM 1514 N N . ALA A 1 188 ? 15.249 2.953 -7.209 1.00 89.06 188 ALA A N 1
ATOM 1515 C CA . ALA A 1 188 ? 16.126 1.905 -7.725 1.00 89.06 188 ALA A CA 1
ATOM 1516 C C . ALA A 1 188 ? 15.949 1.713 -9.240 1.00 89.06 188 ALA A C 1
ATOM 1518 O O . ALA A 1 188 ? 16.932 1.756 -9.978 1.00 89.06 188 ALA A O 1
ATOM 1519 N N . ALA A 1 189 ? 14.706 1.603 -9.721 1.00 91.25 189 ALA A N 1
ATOM 1520 C CA . ALA A 1 189 ? 14.417 1.474 -11.147 1.00 91.25 189 ALA A CA 1
ATOM 1521 C C . ALA A 1 189 ? 14.952 2.664 -11.963 1.00 91.25 189 ALA A C 1
ATOM 1523 O O . ALA A 1 189 ? 15.590 2.470 -12.995 1.00 91.25 189 ALA A O 1
ATOM 1524 N N . ARG A 1 190 ? 14.745 3.905 -11.497 1.00 92.81 190 ARG A N 1
ATOM 1525 C CA . ARG A 1 190 ? 15.180 5.118 -12.216 1.00 92.81 190 ARG A CA 1
ATOM 1526 C C . ARG A 1 190 ? 16.700 5.293 -12.227 1.00 92.81 190 ARG A C 1
ATOM 1528 O O . ARG A 1 190 ? 17.248 5.695 -13.252 1.00 92.81 190 ARG A O 1
ATOM 1535 N N . HIS A 1 191 ? 17.392 4.933 -11.145 1.00 93.69 191 HIS A N 1
ATOM 1536 C CA . HIS A 1 191 ? 18.857 4.838 -11.164 1.00 93.69 191 HIS A CA 1
ATOM 1537 C C . HIS A 1 191 ? 19.321 3.746 -12.137 1.00 93.69 191 HIS A C 1
ATOM 1539 O O . HIS A 1 191 ? 20.251 3.968 -12.914 1.00 93.69 191 HIS A O 1
ATOM 1545 N N . GLY A 1 192 ? 18.621 2.609 -12.157 1.00 95.12 192 GLY A N 1
ATOM 1546 C CA . GLY A 1 192 ? 18.830 1.537 -13.125 1.00 95.12 192 GLY A CA 1
ATOM 1547 C C . GLY A 1 192 ? 18.704 2.021 -14.568 1.00 95.12 192 GLY A C 1
ATOM 1548 O O . GLY A 1 192 ? 19.594 1.756 -15.363 1.00 95.12 192 GLY A O 1
ATOM 1549 N N . ILE A 1 193 ? 17.678 2.810 -14.904 1.00 95.88 193 ILE A N 1
ATOM 1550 C CA . ILE A 1 193 ? 17.505 3.387 -16.248 1.00 95.88 193 ILE A CA 1
ATOM 1551 C C . ILE A 1 193 ? 18.665 4.310 -16.627 1.00 95.88 193 ILE A C 1
ATOM 1553 O O . ILE A 1 193 ? 19.137 4.269 -17.766 1.00 95.88 193 ILE A O 1
ATOM 1557 N N . ASN A 1 194 ? 19.158 5.125 -15.693 1.00 94.88 194 ASN A N 1
ATOM 1558 C CA . ASN A 1 194 ? 20.316 5.983 -15.942 1.00 94.88 194 ASN A CA 1
ATOM 1559 C C . ASN A 1 194 ? 21.581 5.160 -16.229 1.00 94.88 194 ASN A C 1
ATOM 1561 O O . ASN A 1 194 ? 22.340 5.501 -17.137 1.00 94.88 194 ASN A O 1
ATOM 1565 N N . ALA A 1 195 ? 21.802 4.074 -15.485 1.00 96.12 195 ALA A N 1
ATOM 1566 C CA . ALA A 1 195 ? 22.919 3.160 -15.717 1.00 96.12 195 ALA A CA 1
ATOM 1567 C C . ALA A 1 195 ? 22.766 2.393 -17.043 1.00 96.12 195 ALA A C 1
ATOM 1569 O O . ALA A 1 195 ? 23.687 2.385 -17.857 1.00 96.12 195 ALA A O 1
ATOM 1570 N N . LEU A 1 196 ? 21.578 1.837 -17.294 1.00 95.62 196 LEU A N 1
ATOM 1571 C CA . LEU A 1 196 ? 21.207 1.124 -18.515 1.00 95.62 196 LEU A CA 1
ATOM 1572 C C . LEU A 1 196 ? 21.454 1.985 -19.755 1.00 95.62 196 LEU A C 1
ATOM 1574 O O . LEU A 1 196 ? 22.066 1.533 -20.716 1.00 95.62 196 LEU A O 1
ATOM 1578 N N . THR A 1 197 ? 21.022 3.247 -19.707 1.00 96.50 197 THR A N 1
ATOM 1579 C CA . THR A 1 197 ? 21.219 4.211 -20.793 1.00 96.50 197 THR A CA 1
ATOM 1580 C C . THR A 1 197 ? 22.701 4.351 -21.114 1.00 96.50 197 THR A C 1
ATOM 1582 O O . THR A 1 197 ? 23.073 4.165 -22.262 1.00 96.50 197 THR A O 1
ATOM 1585 N N . LYS A 1 198 ? 23.559 4.583 -20.110 1.00 96.31 198 LYS A N 1
ATOM 1586 C CA . LYS A 1 198 ? 25.014 4.710 -20.310 1.00 96.31 198 LYS A CA 1
ATOM 1587 C C . LYS A 1 198 ? 25.637 3.436 -20.892 1.00 96.31 198 LYS A C 1
ATOM 1589 O O . LYS A 1 198 ? 26.488 3.531 -21.777 1.00 96.31 198 LYS A O 1
ATOM 1594 N N . SER A 1 199 ? 25.207 2.266 -20.414 1.00 97.12 199 SER A N 1
ATOM 1595 C CA . SER A 1 199 ? 25.703 0.976 -20.911 1.00 97.12 199 SER A CA 1
ATOM 1596 C C . SER A 1 199 ? 25.343 0.789 -22.383 1.00 97.12 199 SER A C 1
ATOM 1598 O O . SER A 1 199 ? 26.224 0.604 -23.219 1.00 97.12 199 SER A O 1
ATOM 1600 N N . PHE A 1 200 ? 24.065 0.954 -22.737 1.00 97.00 200 PHE A N 1
ATOM 1601 C CA . PHE A 1 200 ? 23.613 0.802 -24.118 1.00 97.00 200 PHE A CA 1
ATOM 1602 C C . PHE A 1 200 ? 24.128 1.888 -25.058 1.00 97.00 200 PHE A C 1
ATOM 1604 O O . PHE A 1 200 ? 24.378 1.589 -26.221 1.00 97.00 200 PHE A O 1
ATOM 1611 N N . SER A 1 201 ? 24.347 3.121 -24.590 1.00 96.12 201 SER A N 1
ATOM 1612 C CA . SER A 1 201 ? 25.025 4.141 -25.401 1.00 96.12 201 SER A CA 1
ATOM 1613 C C . SER A 1 201 ? 26.418 3.678 -25.828 1.00 96.12 201 SER A C 1
ATOM 1615 O O . SER A 1 201 ? 26.856 4.032 -26.914 1.00 96.12 201 SER A O 1
ATOM 1617 N N . THR A 1 202 ? 27.103 2.889 -24.996 1.00 94.81 202 THR A N 1
ATOM 1618 C CA . THR A 1 202 ? 28.437 2.357 -25.305 1.00 94.81 202 THR A CA 1
ATOM 1619 C C . THR A 1 202 ? 28.341 1.126 -26.205 1.00 94.81 202 THR A C 1
ATOM 1621 O O . THR A 1 202 ? 28.998 1.068 -27.240 1.00 94.81 202 THR A O 1
ATOM 1624 N N . GLU A 1 203 ? 27.489 0.161 -25.853 1.00 95.38 203 GLU A N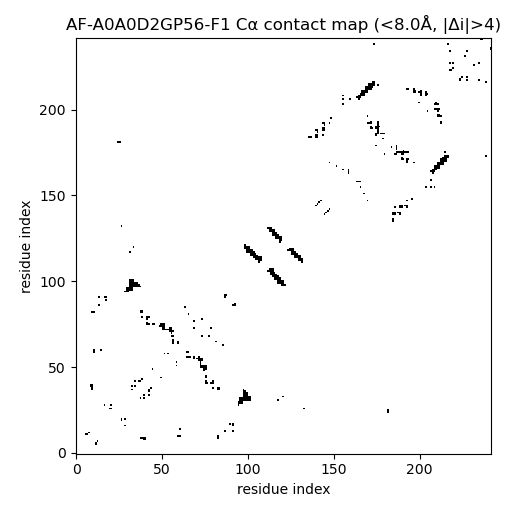 1
ATOM 1625 C CA . GLU A 1 203 ? 27.359 -1.101 -26.594 1.00 95.38 203 GLU A CA 1
ATOM 1626 C C . GLU A 1 203 ? 26.738 -0.918 -27.983 1.00 95.38 203 GLU A C 1
ATOM 1628 O O . GLU A 1 203 ? 27.202 -1.505 -28.960 1.00 95.38 203 GLU A O 1
ATOM 1633 N N . PHE A 1 204 ? 25.692 -0.099 -28.100 1.00 96.94 204 PHE A N 1
ATOM 1634 C CA . PHE A 1 204 ? 24.937 0.029 -29.347 1.00 96.94 204 PHE A CA 1
ATOM 1635 C C . PHE A 1 204 ? 25.459 1.137 -30.268 1.00 96.94 204 PHE A C 1
ATOM 1637 O O . PHE A 1 204 ? 24.992 1.247 -31.404 1.00 96.94 204 PHE A O 1
ATOM 1644 N N . ALA A 1 205 ? 26.468 1.907 -29.845 1.00 95.12 205 ALA A N 1
ATOM 1645 C CA . ALA A 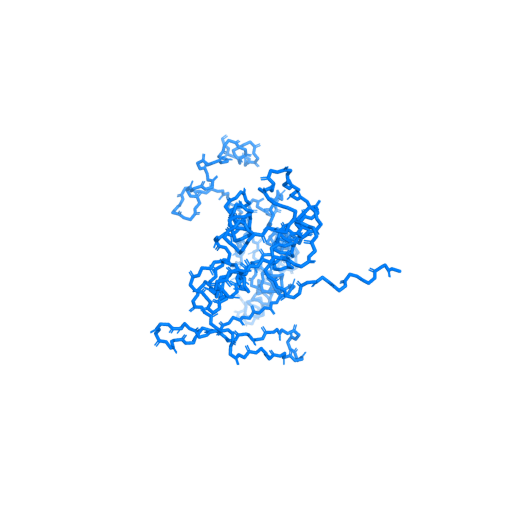1 205 ? 27.104 2.914 -30.696 1.00 95.12 205 ALA A CA 1
ATOM 1646 C C . ALA A 1 205 ? 27.654 2.300 -31.992 1.00 95.12 205 ALA A C 1
ATOM 1648 O O . ALA A 1 205 ? 27.414 2.826 -33.079 1.00 95.12 205 ALA A O 1
ATOM 1649 N N . ALA A 1 206 ? 28.324 1.145 -31.896 1.00 93.62 206 ALA A N 1
ATOM 1650 C CA . ALA A 1 206 ? 28.855 0.426 -33.057 1.00 93.62 206 ALA A CA 1
ATOM 1651 C C . ALA A 1 206 ? 27.754 -0.097 -34.000 1.00 93.62 206 ALA A C 1
ATOM 1653 O O . ALA A 1 206 ? 28.019 -0.367 -35.169 1.00 93.62 206 ALA A O 1
ATOM 1654 N N . LEU A 1 207 ? 26.516 -0.210 -33.508 1.00 94.88 207 LEU A N 1
ATOM 1655 C CA . LEU A 1 207 ? 25.342 -0.614 -34.283 1.00 94.88 207 LEU A CA 1
ATOM 1656 C C . LEU A 1 207 ? 24.625 0.580 -34.938 1.00 94.88 207 LEU A C 1
ATOM 1658 O O . LEU A 1 207 ? 23.574 0.398 -35.547 1.00 94.88 207 LEU A O 1
ATOM 1662 N N . GLY A 1 208 ? 25.152 1.803 -34.804 1.00 94.38 208 GLY A N 1
ATOM 1663 C CA . GLY A 1 208 ? 24.516 3.014 -35.328 1.00 94.38 208 GLY A CA 1
ATOM 1664 C C . GLY A 1 208 ? 23.273 3.442 -34.541 1.00 94.38 208 GLY A C 1
ATOM 1665 O O . GLY A 1 208 ? 22.363 4.049 -35.113 1.00 94.38 208 GLY A O 1
ATOM 1666 N N . ILE A 1 209 ? 23.206 3.105 -33.246 1.00 97.88 209 ILE A N 1
ATOM 1667 C CA . ILE A 1 209 ? 22.072 3.431 -32.376 1.00 97.88 209 ILE A CA 1
ATOM 1668 C C . ILE A 1 209 ? 22.506 4.405 -31.283 1.00 97.88 209 ILE A C 1
ATOM 1670 O O . ILE A 1 209 ? 23.378 4.104 -30.470 1.00 97.88 209 ILE A O 1
ATOM 1674 N N . ASN A 1 210 ? 21.824 5.548 -31.206 1.00 97.69 210 ASN A N 1
ATOM 1675 C CA . ASN A 1 210 ? 22.056 6.530 -30.149 1.00 97.69 210 ASN A CA 1
ATOM 1676 C C . ASN A 1 210 ? 21.059 6.326 -29.011 1.00 97.69 210 ASN A C 1
ATOM 1678 O O . ASN A 1 210 ? 19.848 6.410 -29.218 1.00 97.69 210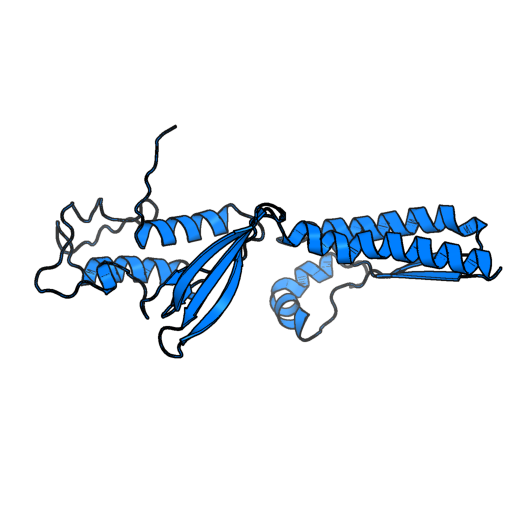 ASN A O 1
ATOM 1682 N N . VAL A 1 211 ? 21.563 6.141 -27.795 1.00 97.75 211 VAL A N 1
ATOM 1683 C CA . VAL A 1 211 ? 20.733 5.938 -26.602 1.00 97.75 211 VAL A CA 1
ATOM 1684 C C . VAL A 1 211 ? 20.885 7.130 -25.664 1.00 97.75 211 VAL A C 1
ATOM 1686 O O . VAL A 1 211 ? 22.005 7.542 -25.371 1.00 97.75 211 VAL A O 1
ATOM 1689 N N . ASN A 1 212 ? 19.765 7.707 -25.227 1.00 95.31 212 ASN A N 1
ATOM 1690 C CA . ASN A 1 212 ? 19.710 8.834 -24.294 1.00 95.31 212 ASN A CA 1
ATOM 1691 C C . ASN A 1 212 ? 18.583 8.641 -23.276 1.00 95.31 212 ASN A C 1
ATOM 1693 O O . ASN A 1 212 ? 17.691 7.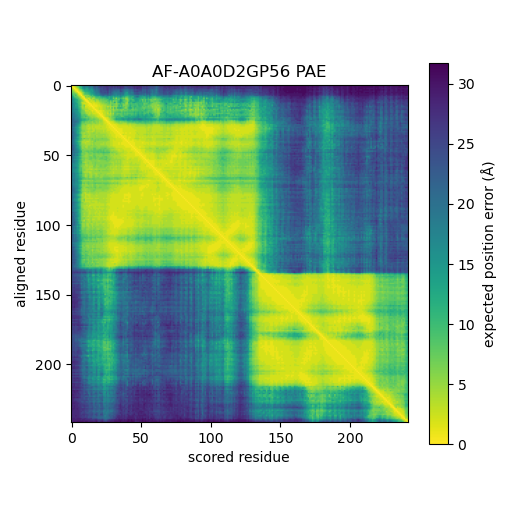818 -23.474 1.00 95.31 212 ASN A O 1
ATOM 1697 N N . ALA A 1 213 ? 18.597 9.433 -22.204 1.00 92.88 213 ALA A N 1
ATOM 1698 C CA . ALA A 1 213 ? 17.509 9.479 -21.239 1.00 92.88 213 ALA A CA 1
ATOM 1699 C C . ALA A 1 213 ? 17.101 10.919 -20.943 1.00 92.88 213 ALA A C 1
ATOM 1701 O O . ALA A 1 213 ? 17.946 11.804 -20.819 1.00 92.88 213 ALA A O 1
ATOM 1702 N N . VAL A 1 214 ? 15.799 11.130 -20.777 1.00 88.69 214 VAL A N 1
ATOM 1703 C CA . VAL A 1 214 ? 15.245 12.369 -20.225 1.00 88.69 214 VAL A CA 1
ATOM 1704 C C . VAL A 1 214 ? 14.876 12.131 -18.768 1.00 88.69 214 VAL A C 1
ATOM 1706 O O . VAL A 1 214 ? 14.303 11.094 -18.440 1.00 88.69 214 VAL A O 1
ATOM 1709 N N . ALA A 1 215 ? 15.203 13.070 -17.884 1.00 86.88 215 ALA A N 1
ATOM 1710 C CA . ALA A 1 215 ? 14.935 12.956 -16.452 1.00 86.88 215 ALA A CA 1
ATOM 1711 C C . ALA A 1 215 ? 14.012 14.086 -15.979 1.00 86.88 215 ALA A C 1
ATOM 1713 O O . ALA A 1 215 ? 14.494 15.125 -15.529 1.00 86.88 215 ALA A O 1
ATOM 1714 N N . PRO A 1 216 ? 12.684 13.903 -16.073 1.00 80.81 216 PRO A N 1
ATOM 1715 C CA . PRO A 1 216 ? 11.741 14.921 -15.642 1.00 80.81 216 PRO A CA 1
ATOM 1716 C C . PRO A 1 216 ? 11.832 15.186 -14.136 1.00 80.81 216 PRO A C 1
ATOM 1718 O O . PRO A 1 216 ? 11.935 14.256 -13.323 1.00 80.81 216 PRO A O 1
ATOM 1721 N N . GLY A 1 217 ? 11.781 16.472 -13.788 1.00 71.62 217 GLY A N 1
ATOM 1722 C CA . GLY A 1 217 ? 11.522 16.958 -12.436 1.00 71.62 217 GLY A CA 1
ATOM 1723 C C . GLY A 1 217 ? 10.031 16.983 -12.117 1.00 71.62 217 GLY A C 1
ATOM 1724 O O . GLY A 1 217 ? 9.198 16.556 -12.916 1.00 71.62 217 GLY A O 1
ATOM 1725 N N . TYR A 1 218 ? 9.682 17.501 -10.943 1.00 68.62 218 TYR A N 1
ATOM 1726 C CA . TYR A 1 218 ? 8.281 17.751 -10.627 1.00 68.62 218 TYR A CA 1
ATOM 1727 C C . TYR A 1 218 ? 7.760 18.907 -11.483 1.00 68.62 218 TYR A C 1
ATOM 1729 O O . TYR A 1 218 ? 8.320 19.999 -11.474 1.00 68.62 218 TYR A O 1
ATOM 1737 N N . THR A 1 219 ? 6.668 18.670 -12.200 1.00 65.81 219 THR A N 1
ATOM 1738 C CA . THR A 1 219 ? 5.901 19.705 -12.902 1.00 65.81 219 THR A CA 1
ATOM 1739 C C . THR A 1 219 ? 4.524 19.787 -12.264 1.00 65.81 219 THR A C 1
ATOM 1741 O O . THR A 1 219 ? 4.044 18.787 -11.725 1.00 65.81 219 THR A O 1
ATOM 1744 N N . ILE A 1 220 ? 3.882 20.955 -12.286 1.00 69.19 220 ILE A N 1
ATOM 1745 C CA . ILE A 1 220 ? 2.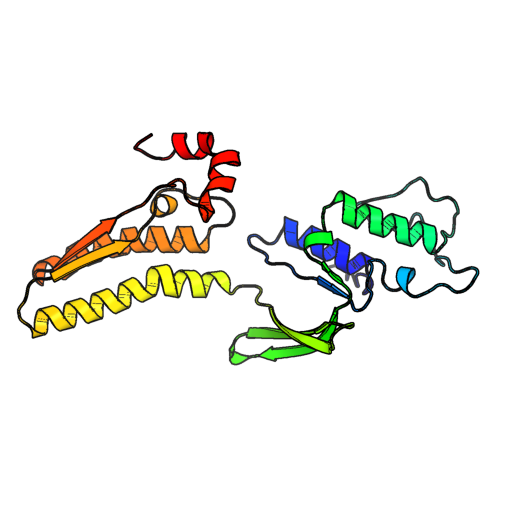530 21.114 -11.740 1.00 69.19 220 ILE A CA 1
ATOM 1746 C C . ILE A 1 220 ? 1.553 20.339 -12.629 1.00 69.19 220 ILE A C 1
ATOM 1748 O O . ILE A 1 220 ? 1.313 20.697 -13.776 1.00 69.19 220 ILE A O 1
ATOM 1752 N N . THR A 1 221 ? 0.989 19.270 -12.080 1.00 69.56 221 THR A N 1
ATOM 1753 C CA . THR A 1 221 ? -0.067 18.453 -12.687 1.00 69.56 221 THR A CA 1
ATOM 1754 C C . THR A 1 221 ? -1.118 18.162 -11.625 1.00 69.56 221 THR A C 1
ATOM 1756 O O . THR A 1 221 ? -0.863 18.353 -10.438 1.00 69.56 221 THR A O 1
ATOM 1759 N N . GLU A 1 222 ? -2.289 17.667 -12.013 1.00 69.50 222 GLU A N 1
ATOM 1760 C CA . GLU A 1 222 ? -3.323 17.253 -11.058 1.00 69.50 222 GLU A CA 1
ATOM 1761 C C . GLU A 1 222 ? -2.800 16.238 -10.022 1.00 69.50 222 GLU A C 1
ATOM 1763 O O . GLU A 1 222 ? -3.042 16.386 -8.826 1.00 69.50 222 GLU A O 1
ATOM 1768 N N . MET A 1 223 ? -1.965 15.290 -10.457 1.00 55.31 223 MET A N 1
ATOM 1769 C CA . MET A 1 223 ? -1.360 14.263 -9.602 1.00 55.31 223 MET A CA 1
ATOM 1770 C C . MET A 1 223 ? -0.301 14.814 -8.634 1.00 55.31 223 MET A C 1
ATOM 1772 O O . MET A 1 223 ? -0.139 14.314 -7.521 1.00 55.31 223 MET A O 1
ATOM 1776 N N . THR A 1 224 ? 0.449 15.836 -9.044 1.00 60.62 224 THR A N 1
ATOM 1777 C CA . THR A 1 224 ? 1.601 16.359 -8.290 1.00 60.62 224 THR A CA 1
ATOM 1778 C C . THR A 1 224 ? 1.286 17.627 -7.503 1.00 60.62 224 THR A C 1
ATOM 1780 O O . THR A 1 224 ? 2.061 17.978 -6.613 1.00 60.62 224 THR A O 1
ATOM 1783 N N . ARG A 1 225 ? 0.150 18.287 -7.774 1.00 71.12 225 ARG A N 1
ATOM 1784 C CA . ARG A 1 225 ? -0.256 19.574 -7.184 1.00 71.12 225 ARG A CA 1
ATOM 1785 C C . ARG A 1 225 ? -0.210 19.551 -5.661 1.00 71.12 225 ARG A C 1
ATOM 1787 O O . ARG A 1 225 ? 0.534 20.318 -5.065 1.00 71.12 225 ARG A O 1
ATOM 1794 N N . LYS A 1 226 ? -0.896 18.590 -5.039 1.00 68.00 226 LYS A N 1
ATOM 1795 C CA . LYS A 1 226 ? -0.965 18.474 -3.574 1.00 68.00 226 LYS A CA 1
ATOM 1796 C C . LYS A 1 226 ? 0.406 18.212 -2.933 1.00 68.00 226 LYS A C 1
ATOM 1798 O O . LYS A 1 226 ? 0.663 18.648 -1.816 1.00 68.00 226 LYS A O 1
ATOM 1803 N N . ASN A 1 227 ? 1.304 17.504 -3.620 1.00 61.94 227 ASN A N 1
ATOM 1804 C CA . ASN A 1 227 ? 2.662 17.262 -3.120 1.00 61.94 227 ASN A CA 1
ATOM 1805 C C . ASN A 1 227 ? 3.572 18.483 -3.288 1.00 61.94 227 ASN A C 1
ATOM 1807 O O . ASN A 1 227 ? 4.398 18.741 -2.414 1.00 61.94 227 ASN A O 1
ATOM 1811 N N . LEU A 1 228 ? 3.410 19.232 -4.380 1.00 67.12 228 LEU A N 1
ATOM 1812 C CA . LEU A 1 228 ? 4.132 20.477 -4.635 1.00 67.12 228 LEU A CA 1
ATOM 1813 C C . LEU A 1 228 ? 3.671 21.612 -3.713 1.00 67.12 228 LEU A C 1
ATOM 1815 O O . LEU A 1 228 ? 4.508 22.362 -3.236 1.00 67.12 228 LEU A O 1
ATOM 1819 N N . GLU A 1 229 ? 2.384 21.704 -3.385 1.00 70.50 229 GLU A N 1
ATOM 1820 C CA . GLU A 1 229 ? 1.871 22.694 -2.426 1.00 70.50 229 GLU A CA 1
ATOM 1821 C C . GLU A 1 229 ? 2.412 22.449 -1.009 1.00 70.50 229 GLU A C 1
ATOM 1823 O O .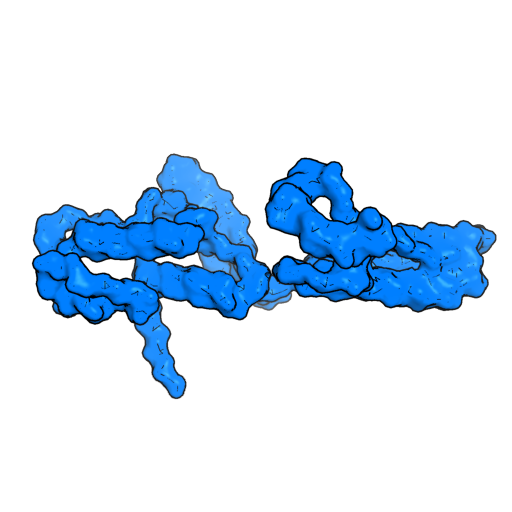 GLU A 1 229 ? 2.792 23.388 -0.319 1.00 70.50 229 GLU A O 1
ATOM 1828 N N . ASN A 1 230 ? 2.518 21.183 -0.591 1.00 64.31 230 ASN A N 1
ATOM 1829 C CA . ASN A 1 230 ? 2.967 20.834 0.760 1.00 64.31 230 ASN A CA 1
ATOM 1830 C C . ASN A 1 230 ? 4.495 20.785 0.924 1.00 64.31 230 ASN A C 1
ATOM 1832 O O . ASN A 1 230 ? 4.991 20.943 2.035 1.00 64.31 230 ASN A O 1
ATOM 1836 N N . ASN A 1 231 ? 5.251 20.513 -0.147 1.00 63.94 231 ASN A N 1
ATOM 1837 C CA . ASN A 1 231 ? 6.698 20.255 -0.069 1.00 63.94 231 ASN A CA 1
ATOM 1838 C C . ASN A 1 231 ? 7.520 20.973 -1.159 1.00 63.94 231 ASN A C 1
ATOM 1840 O O . ASN A 1 231 ? 8.693 20.649 -1.361 1.00 63.94 231 ASN A O 1
ATOM 1844 N N . GLY A 1 232 ? 6.925 21.922 -1.886 1.00 61.25 232 GLY A N 1
ATOM 1845 C CA . GLY A 1 232 ? 7.504 22.548 -3.079 1.00 61.25 232 GLY A CA 1
ATOM 1846 C C . GLY A 1 232 ? 8.880 23.167 -2.853 1.00 61.25 232 GLY A C 1
ATOM 1847 O O . GLY A 1 232 ? 9.798 22.897 -3.624 1.00 61.25 232 GLY A O 1
ATOM 1848 N N . GLU A 1 233 ? 9.073 23.898 -1.751 1.00 64.38 233 GLU A N 1
ATOM 1849 C CA . GLU A 1 233 ? 10.374 24.505 -1.425 1.00 64.38 233 GLU A CA 1
ATOM 1850 C C . GLU A 1 233 ? 11.496 23.472 -1.234 1.00 64.38 233 GLU A C 1
ATOM 1852 O O . GLU A 1 233 ? 12.644 23.707 -1.615 1.00 64.38 233 GLU A O 1
ATOM 1857 N N . ALA A 1 234 ? 11.184 22.304 -0.664 1.00 63.50 234 ALA A N 1
ATOM 1858 C CA . ALA A 1 234 ? 12.165 21.242 -0.453 1.00 63.50 234 ALA A CA 1
ATOM 1859 C C . ALA A 1 234 ? 12.556 20.546 -1.768 1.00 63.50 234 ALA A C 1
ATOM 1861 O O . ALA A 1 234 ? 13.692 20.085 -1.906 1.00 63.50 234 ALA A O 1
ATOM 1862 N N . PHE A 1 235 ? 11.633 20.481 -2.732 1.00 63.06 235 PHE A N 1
ATOM 1863 C CA . PHE A 1 235 ? 11.904 19.952 -4.067 1.00 63.06 235 PHE A CA 1
ATOM 1864 C C . PHE A 1 235 ? 12.704 20.938 -4.922 1.00 63.06 235 PHE A C 1
ATOM 1866 O O . PHE A 1 235 ? 13.668 20.518 -5.561 1.00 63.06 235 PHE A O 1
ATOM 1873 N N . LEU A 1 236 ? 12.380 22.236 -4.874 1.00 63.38 236 LEU A N 1
ATOM 1874 C CA . LEU A 1 236 ? 13.087 23.285 -5.621 1.00 63.38 236 LEU A CA 1
ATOM 1875 C C . LEU A 1 236 ? 14.575 23.364 -5.255 1.00 63.38 236 LEU A C 1
ATOM 1877 O O . LEU A 1 236 ? 15.415 23.461 -6.139 1.00 63.38 236 LEU A O 1
ATOM 1881 N N . LYS A 1 237 ? 14.932 23.187 -3.975 1.00 65.56 237 LYS A N 1
ATOM 1882 C CA . LYS A 1 237 ? 16.342 23.149 -3.529 1.00 65.56 237 LYS A CA 1
ATOM 1883 C C . LYS A 1 237 ? 17.163 21.985 -4.097 1.00 65.56 237 LYS A C 1
ATOM 1885 O O . LYS A 1 237 ? 18.380 21.967 -3.930 1.00 65.56 237 LYS A O 1
ATOM 1890 N N . ARG A 1 238 ? 16.519 20.973 -4.685 1.00 60.53 238 ARG A N 1
ATOM 1891 C CA . ARG A 1 238 ? 17.167 19.739 -5.156 1.00 60.53 238 ARG A CA 1
ATOM 1892 C C . ARG A 1 238 ? 17.076 19.544 -6.668 1.00 60.53 238 ARG A C 1
ATOM 1894 O O . ARG A 1 238 ? 17.737 18.650 -7.188 1.00 60.53 238 ARG A O 1
ATOM 1901 N N . ILE A 1 239 ? 16.279 20.339 -7.377 1.00 61.44 239 ILE A N 1
ATOM 1902 C CA . ILE A 1 239 ? 16.180 20.274 -8.836 1.00 61.44 239 ILE A CA 1
ATOM 1903 C C . ILE A 1 239 ? 17.224 21.243 -9.415 1.00 61.44 239 ILE A C 1
ATOM 1905 O O . ILE A 1 239 ? 17.179 22.420 -9.078 1.00 61.44 239 ILE A O 1
ATOM 1909 N N . PRO A 1 240 ? 18.153 20.796 -10.284 1.00 50.56 240 PRO A N 1
ATOM 1910 C CA . PRO A 1 240 ? 19.252 21.631 -10.797 1.00 50.56 240 PRO A CA 1
ATOM 1911 C C . PRO A 1 240 ? 18.837 22.839 -11.654 1.00 50.56 240 PRO A C 1
ATOM 1913 O O . PRO A 1 240 ? 19.700 23.573 -12.122 1.00 50.56 240 PRO A O 1
ATOM 1916 N N . ILE A 1 241 ? 17.539 23.017 -11.907 1.00 47.81 241 ILE A N 1
ATOM 1917 C CA . ILE A 1 241 ? 16.962 24.140 -12.647 1.00 47.81 241 ILE A CA 1
ATOM 1918 C C . ILE A 1 241 ? 15.712 24.571 -11.873 1.00 47.81 241 ILE A C 1
ATOM 1920 O O . ILE A 1 241 ? 14.599 24.131 -12.168 1.00 47.81 241 ILE A O 1
ATOM 1924 N N . GLY A 1 242 ? 15.940 25.336 -10.810 1.00 42.75 242 GLY A N 1
ATOM 1925 C CA . GLY A 1 242 ? 14.946 26.133 -10.098 1.00 42.75 242 GLY A CA 1
ATOM 1926 C C . GLY A 1 242 ? 15.351 27.591 -10.194 1.00 42.75 242 GLY A C 1
ATOM 1927 O O . GLY A 1 242 ? 16.567 27.847 -10.040 1.00 42.75 242 GLY A O 1
#

Nearest PDB structures (foldseek):
  1rwb-assembly1_A  TM=8.645E-01  e=4.984E-05  Priestia megaterium
  4trr-assembly1_D  TM=8.868E-01  e=1.735E-04  Burkholderia cenocepacia J2315
  3aus-assembly1_A  TM=6.466E-01  e=3.704E-05  Priestia megaterium
  7e6o-assembly1_C  TM=6.168E-01  e=7.118E-05  Paracoccus denitrificans PD1222
  5o3z-assembly3_L  TM=5.479E-01  e=3.289E-05  Erwinia amylovora CFBP1430

Mean predicted aligned error: 13.42 Å

Solvent-accessible surface area (backbone atoms only — not comparable to full-atom values): 14098 Å² total; per-residue (Å²): 131,88,83,75,85,65,52,94,50,56,69,32,56,52,52,47,53,59,50,44,69,73,71,41,85,78,70,87,68,79,44,73,35,56,45,80,58,84,40,51,70,44,56,71,60,78,61,91,87,52,52,52,95,53,52,38,82,72,71,53,52,92,91,59,79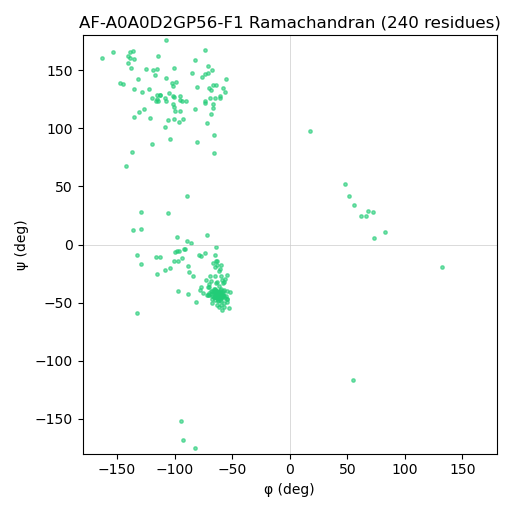,67,89,77,68,91,41,63,54,31,38,31,69,60,54,29,46,54,53,49,50,51,36,60,76,67,64,47,60,86,34,49,44,55,25,17,33,76,78,45,78,44,78,38,78,94,77,70,31,35,43,34,31,31,29,30,73,85,78,67,50,72,48,78,45,76,52,59,98,68,52,70,42,58,58,38,30,41,67,56,28,50,46,58,54,56,51,50,53,55,51,50,55,50,32,58,74,67,73,43,72,48,76,47,77,44,83,42,28,48,44,36,80,44,84,60,91,83,34,67,42,56,26,51,15,20,34,45,37,55,51,49,32,58,52,44,32,63,68,32,42,86,59,45,28,51,45,43,69,49,56,56,68,91,62,92,40,89,88,38,38,70,56,43,75,76,41,36,73,71,50,46,78,69,44,98,83,107

pLDDT: mean 83.02, std 15.7, range [27.36, 97.88]

Radius of gyration: 26.17 Å; Cα contacts (8 Å, |Δi|>4): 315; chains: 1; bounding box: 56×47×80 Å

InterPro domains:
  IPR002347 Short-chain dehydrogenase/reductase SDR [PF00106] (134-230)
  IPR002347 Short-chain dehydrogenase/reductase SDR [PR00081] (160-176)
  IPR002347 Short-chain dehydrogenase/reductase SDR [PR00081] (186-205)
  IPR002347 Short-chain dehydrogenase/reductase SDR [PR00081] (207-224)
  IPR036188 FAD/NAD(P)-binding domain superfamily [G3DSA:3.50.50.60] (9-127)
  IPR036188 FAD/NAD(P)-binding domain superfamily [SSF51905] (20-132)
  IPR036291 NAD(P)-binding domain superfamily [SSF51735] (133-242)

Secondary structure (DSSP, 8-state):
-------TTHHHHHHHHHHHHHHSTT----EEESSSSTTTHHHH--STT-B-SS-TTTSS-TTS--S--SSSS-BHHHHHHHHHHHHHHTT-GGGEEETEEEEEEEEETTTTEEEEEEEETTT-PEEEEEE-SSTHHHHHHIIIIIHHHHHHHHHHHHHHHHT--EEEEEE--GGGTS--TT-HHHHHHHHHHHHHHHHHHHHSGGGTEEEEEE-------HHHHHHHHHHHHHHHTTSS--

Sequence (242 aa):
MPSHEGDRGWGGNLWYSRRALRRILNLDLVVYDKNPEVGGTWYENRYPGVACDIPAHVYQASFEPNSNWSQFYASEAEILEYWKGIVAKYDLRRYMKLGHKVVEARFNEAESKWYVKAEDCRTGEVVQNICDPEDKWYDIIQVNLSAAFVLAQAFASDIVKRRAQGKIINTSSVGGFLASKNTVAYTAARHGINALTKSFSTEFAALGINVNAVAPGYTITEMTRKNLENNGEAFLKRIPIG

Organism: NCBI:txid1442369